Protein AF-H3CWS2-F1 (afdb_monomer_lite)

pLDDT: mean 74.42, std 27.17, range [23.75, 97.56]

Foldseek 3Di:
DVQCCVQFVWAPWDDDVVDIDTDGPDQLVSVLLDQLFFFDWDWLDKDWAQPDDPPDDLVNVLVSLCVPPVPAPVSVVVQVVVLVVLLVSVVVVVVVVVVVVPPDDDDDDDDDDDDDDYDDDDDDDDDDDDDDDDDDDDDDDDDDDDDDDDDDDDPDPDPDPDPAAEEFEQEDEDDPCNVPPRVPSRVSVVVSNCVNRVHHYDPPDGPWYWYWYHYNGITTITTTSDPGTSQDDPPDPDDPDGSSVVVVVCVVVVVD

Secondary structure (DSSP, 8-state):
-HHHHHHH--EEEEEETTEEEEE--S-HHHHHT-SS-S--EEEEEEE------TT--HHHHHHHHHHHHT--HHHHHHHHHHHHHHHHHHHHHHHHHHHHTTS--------------------------------------------------------PPS-PPEEEEEEEE-GGGHHHHHHHHHHHHHHHHHHHH-PEE-SSS-SEEEEEEE-SS-EEEEEES-SS-TT--TT----SS-HHHHHHHHHHTT--

Radius of gyration: 27.86 Å; chains: 1; bounding box: 74×59×68 Å

Organism: Tetraodon nigroviridis (NCBI:txid99883)

InterPro domains:
  IPR004114 THUMP domain [PF02926] (163-223)
  IPR004114 THUMP domain [PS51165] (120-225)
  IPR004114 THUMP domain [SM00981] (137-225)

Sequence (256 aa):
IEEVKKKLAAEDIYQIPGKVIFSSSADIHKICQLKAAERLFLLMKQDHPVSLSAKTNPAKAASVLQSRLLGDADPWTSSVLTWRRLQGALEHSSYSVNRLKGRTGEKSDDVRMSGEQSGADTTERKRKRDEDSDDAGTEKSEEHAKKGNQTPMRASATQPPPASVSFRISCKCTGSLSRYLAEDVSRVIGVGLSRLLGWKVDLKNPQVEVNIHLSDDYCLMGIPLTRLPLANRYYIKSTGLRSTIAWAIASLAQIQ

Structure (mmCIF, N/CA/C/O backbone):
data_AF-H3CWS2-F1
#
_entry.id   AF-H3CWS2-F1
#
loop_
_atom_site.group_PDB
_atom_site.id
_atom_site.type_symbol
_atom_site.label_atom_id
_atom_site.label_alt_id
_atom_site.label_comp_id
_atom_site.label_asym_id
_atom_site.label_entity_id
_atom_site.label_seq_id
_atom_site.pdbx_PDB_ins_code
_atom_site.Cartn_x
_atom_site.Cartn_y
_atom_site.Cartn_z
_atom_site.occupancy
_atom_site.B_iso_or_equiv
_atom_site.auth_seq_id
_atom_site.auth_comp_id
_atom_site.auth_asym_id
_atom_site.auth_atom_id
_atom_site.pdbx_PDB_model_num
ATOM 1 N N . ILE A 1 1 ? -14.461 -4.369 8.166 1.00 89.00 1 ILE A N 1
ATOM 2 C CA . ILE A 1 1 ? -15.342 -3.482 7.365 1.00 89.00 1 ILE A CA 1
ATOM 3 C C . ILE A 1 1 ? -16.165 -2.584 8.276 1.00 89.00 1 ILE A C 1
ATOM 5 O O . ILE A 1 1 ? -16.078 -1.373 8.135 1.00 89.00 1 ILE A O 1
ATOM 9 N N . GLU A 1 2 ? -16.869 -3.142 9.262 1.00 91.88 2 GLU A N 1
ATOM 10 C CA . GLU A 1 2 ? -17.667 -2.351 10.212 1.00 91.88 2 GLU A CA 1
ATOM 11 C C . GLU A 1 2 ? -16.904 -1.199 10.872 1.00 91.88 2 GLU A C 1
ATOM 13 O O . GLU A 1 2 ? -17.434 -0.099 10.981 1.00 91.88 2 GLU A O 1
ATOM 18 N N . GLU A 1 3 ? -15.637 -1.405 11.246 1.00 93.75 3 GLU A N 1
ATOM 19 C CA . GLU A 1 3 ? -14.839 -0.332 11.845 1.00 93.75 3 GLU A CA 1
ATOM 20 C C . GLU A 1 3 ? -14.674 0.881 10.913 1.00 93.75 3 GLU A C 1
ATOM 22 O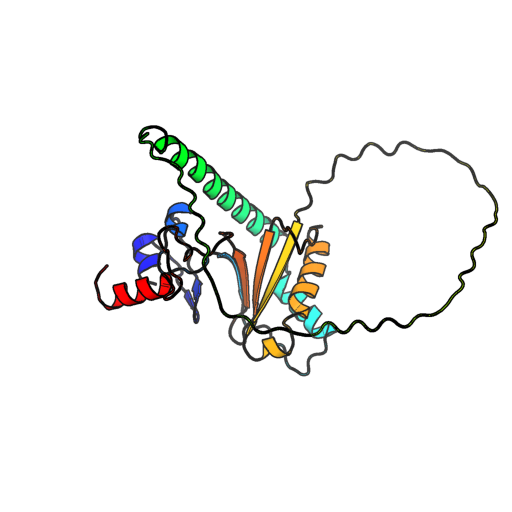 O . GLU A 1 3 ? -14.848 2.009 11.368 1.00 93.75 3 GLU A O 1
ATOM 27 N N . VAL A 1 4 ? -14.383 0.675 9.620 1.00 95.31 4 VAL A N 1
ATOM 28 C CA . VAL A 1 4 ? -14.196 1.793 8.677 1.00 95.31 4 VAL A CA 1
ATOM 29 C C . VAL A 1 4 ? -15.524 2.475 8.345 1.00 95.31 4 VAL A C 1
ATOM 31 O O . VAL A 1 4 ? -15.569 3.700 8.295 1.00 95.31 4 VAL A O 1
ATOM 34 N N . LYS A 1 5 ? -16.627 1.720 8.243 1.00 94.19 5 LYS A N 1
ATOM 35 C CA . LYS A 1 5 ? -17.975 2.290 8.076 1.00 94.19 5 LYS A CA 1
ATOM 36 C C . LYS A 1 5 ? -18.356 3.171 9.265 1.00 94.19 5 LYS A C 1
ATOM 38 O O . LYS A 1 5 ? -18.654 4.347 9.097 1.00 94.19 5 LYS A O 1
ATOM 43 N N . LYS A 1 6 ? -18.279 2.619 10.480 1.00 92.69 6 LYS A N 1
ATOM 44 C CA . LYS A 1 6 ? -18.724 3.297 11.707 1.00 92.69 6 LYS A CA 1
ATOM 45 C C . LYS A 1 6 ? -17.820 4.462 12.099 1.00 92.69 6 LYS A C 1
ATOM 47 O O . LYS A 1 6 ? -18.312 5.506 12.510 1.00 92.69 6 LYS A O 1
ATOM 52 N N . LYS A 1 7 ? -16.495 4.297 12.010 1.00 93.81 7 LYS A N 1
ATOM 53 C CA . LYS A 1 7 ? -15.553 5.324 12.481 1.00 93.81 7 LYS A CA 1
ATOM 54 C C . LYS A 1 7 ? -15.202 6.344 11.414 1.00 93.81 7 LYS A C 1
ATOM 56 O O . LYS A 1 7 ? -14.977 7.497 11.768 1.00 93.81 7 LYS A O 1
ATOM 61 N N . LEU A 1 8 ? -15.110 5.953 10.149 1.00 96.06 8 LEU A N 1
ATOM 62 C CA . LEU A 1 8 ? -14.582 6.825 9.098 1.00 96.06 8 LEU A CA 1
ATOM 63 C C . LEU A 1 8 ? -15.646 7.295 8.108 1.00 96.06 8 LEU A C 1
ATOM 65 O O . LEU A 1 8 ? -15.286 8.015 7.184 1.00 96.06 8 LEU A O 1
ATOM 69 N N . ALA A 1 9 ? -16.916 6.901 8.288 1.00 94.50 9 ALA A N 1
ATOM 70 C CA . ALA A 1 9 ? -17.965 7.124 7.291 1.00 94.50 9 ALA A CA 1
ATOM 71 C C . ALA A 1 9 ? -17.471 6.713 5.891 1.00 94.50 9 ALA A C 1
ATOM 73 O O . ALA A 1 9 ? -17.575 7.466 4.934 1.00 94.50 9 ALA A O 1
ATOM 74 N N . ALA A 1 10 ? -16.801 5.557 5.827 1.00 95.81 10 ALA A N 1
ATOM 75 C CA . ALA A 1 10 ? -16.122 5.117 4.620 1.00 95.81 10 ALA A CA 1
ATOM 76 C C . ALA A 1 10 ? -17.120 4.829 3.487 1.00 95.81 10 ALA A C 1
ATOM 78 O O . ALA A 1 10 ? -18.142 4.171 3.701 1.00 95.81 10 ALA A O 1
ATOM 79 N N . GLU A 1 11 ? -16.759 5.277 2.293 1.00 95.94 11 GLU A N 1
ATOM 80 C CA . GLU A 1 11 ? -17.467 5.116 1.025 1.00 95.94 11 GLU A CA 1
ATOM 81 C C . GLU A 1 11 ? -16.664 4.173 0.102 1.00 95.94 11 GLU A C 1
ATOM 83 O O . GLU A 1 11 ? -15.557 3.742 0.449 1.00 95.94 11 GLU A O 1
ATOM 88 N N . ASP A 1 12 ? -17.253 3.772 -1.031 1.00 94.69 12 ASP A N 1
ATOM 89 C CA . ASP A 1 12 ? -16.629 2.915 -2.061 1.00 94.69 12 ASP A CA 1
ATOM 90 C C . ASP A 1 12 ? -15.882 1.691 -1.506 1.00 94.69 12 ASP A C 1
ATOM 92 O O . ASP A 1 12 ? -14.749 1.374 -1.882 1.00 94.69 12 ASP A O 1
ATOM 96 N N . ILE A 1 13 ? -16.503 1.008 -0.541 1.00 95.62 13 ILE A N 1
ATOM 97 C CA . ILE A 1 13 ? -15.835 -0.059 0.200 1.00 95.62 13 ILE A CA 1
ATOM 98 C C . ILE A 1 13 ? -15.762 -1.322 -0.650 1.00 95.62 13 ILE A C 1
ATOM 100 O O . ILE A 1 13 ? -16.775 -1.963 -0.930 1.00 95.62 13 ILE A O 1
ATOM 104 N N . TYR A 1 14 ? -14.538 -1.741 -0.947 1.00 93.25 14 TYR A N 1
ATOM 105 C CA . TYR A 1 14 ? -14.238 -2.973 -1.658 1.00 93.25 14 TYR A CA 1
ATOM 106 C C . TYR A 1 14 ? -13.364 -3.897 -0.808 1.00 93.25 14 TYR A C 1
ATOM 108 O O . TYR A 1 14 ? -12.375 -3.476 -0.198 1.00 93.25 14 TYR A O 1
ATOM 116 N N . GLN A 1 15 ? -13.728 -5.178 -0.750 1.00 92.94 15 GLN A N 1
ATOM 117 C CA . GLN A 1 15 ? -13.003 -6.183 0.023 1.00 92.94 15 GLN A CA 1
ATOM 118 C C . GLN A 1 15 ? -12.251 -7.138 -0.898 1.00 92.94 15 GLN A C 1
ATOM 120 O O . GLN A 1 15 ? -12.807 -7.702 -1.833 1.00 92.94 15 GLN A O 1
ATOM 125 N N . ILE A 1 16 ? -10.987 -7.368 -0.563 1.00 91.62 16 ILE A N 1
ATOM 126 C CA . ILE A 1 16 ? -10.120 -8.377 -1.174 1.00 91.62 16 ILE A CA 1
ATOM 127 C C . ILE A 1 16 ? -9.572 -9.235 -0.024 1.00 91.62 16 ILE A C 1
ATOM 129 O O . ILE A 1 16 ? -9.434 -8.723 1.092 1.00 91.62 16 ILE A O 1
ATOM 133 N N . PRO A 1 17 ? -9.217 -10.517 -0.221 1.00 89.31 17 PRO A N 1
ATOM 134 C CA . PRO A 1 17 ? -8.572 -11.306 0.825 1.00 89.31 17 PRO A CA 1
ATOM 135 C C . PRO A 1 17 ? -7.413 -10.559 1.520 1.00 89.31 17 PRO A C 1
ATOM 137 O O . PRO A 1 17 ? -6.413 -10.161 0.909 1.00 89.31 17 PRO A O 1
ATOM 140 N N . GLY A 1 18 ? -7.593 -10.316 2.823 1.00 89.88 18 GLY A N 1
ATOM 141 C CA . GLY A 1 18 ? -6.650 -9.598 3.685 1.00 89.88 18 GLY A CA 1
ATOM 142 C C . GLY A 1 18 ? -6.539 -8.081 3.462 1.00 89.88 18 GLY A C 1
ATOM 143 O O . GLY A 1 18 ? -5.623 -7.475 4.015 1.00 89.88 18 GLY A O 1
ATOM 144 N N . LYS A 1 19 ? -7.406 -7.454 2.653 1.00 93.75 19 LYS A N 1
ATOM 145 C CA . LYS A 1 19 ? -7.387 -6.004 2.380 1.00 93.75 19 LYS A CA 1
ATOM 146 C C . LYS A 1 19 ? -8.788 -5.412 2.311 1.00 93.75 19 LYS A C 1
ATOM 148 O O . LYS A 1 19 ? -9.744 -6.056 1.892 1.00 93.75 19 LYS A O 1
ATOM 153 N N . VAL A 1 20 ? -8.878 -4.143 2.679 1.00 95.88 20 VAL A N 1
ATOM 154 C CA . VAL A 1 20 ? -10.069 -3.321 2.478 1.00 95.88 20 VAL A CA 1
ATOM 155 C C . VAL A 1 20 ? -9.619 -2.053 1.775 1.00 95.88 20 VAL A C 1
ATOM 157 O O . VAL A 1 20 ? -8.671 -1.409 2.224 1.00 95.88 20 VAL A O 1
ATOM 160 N N . ILE A 1 21 ? -10.278 -1.737 0.671 1.00 96.38 21 ILE A N 1
ATOM 161 C CA . ILE A 1 21 ? -10.120 -0.500 -0.086 1.00 96.38 21 ILE A CA 1
ATOM 162 C C . ILE A 1 21 ? -11.363 0.338 0.190 1.00 96.38 21 ILE A C 1
ATOM 164 O O . ILE A 1 21 ? -12.458 -0.214 0.284 1.00 96.38 21 ILE A O 1
ATOM 168 N N . PHE A 1 22 ? -11.183 1.635 0.403 1.00 97.06 22 PHE A N 1
ATOM 169 C CA . PHE A 1 22 ? -12.276 2.551 0.696 1.00 97.06 22 PHE A CA 1
ATOM 170 C C . PHE A 1 22 ? -11.860 3.994 0.410 1.00 97.06 22 PHE A C 1
ATOM 172 O O . PHE A 1 22 ? -10.671 4.325 0.468 1.00 97.06 22 PHE A O 1
ATOM 179 N N . SER A 1 23 ? -12.849 4.845 0.166 1.00 96.56 23 SER A N 1
ATOM 180 C CA . SER A 1 23 ? -12.736 6.301 0.185 1.00 96.56 23 SER A CA 1
ATOM 181 C C . SER A 1 23 ? -13.278 6.836 1.519 1.00 96.56 23 SER A C 1
ATOM 183 O O . SER A 1 23 ? -14.081 6.195 2.199 1.00 96.56 23 SER A O 1
ATOM 185 N N . SER A 1 24 ? -12.765 7.972 1.988 1.00 95.75 24 SER A N 1
ATOM 186 C CA . SER A 1 24 ? -13.244 8.612 3.217 1.00 95.75 24 SER A CA 1
ATOM 187 C C . SER A 1 24 ? -12.810 10.073 3.252 1.00 95.75 24 SER A C 1
ATOM 189 O O . SER A 1 24 ? -11.688 10.400 2.866 1.00 95.75 24 SER A O 1
ATOM 191 N N . SER A 1 25 ? -13.683 10.937 3.766 1.00 94.62 25 SER A N 1
ATOM 192 C CA . SER A 1 25 ? -13.389 12.339 4.089 1.00 94.62 25 SER A CA 1
ATOM 193 C C . SER A 1 25 ? -12.866 12.528 5.520 1.00 94.62 25 SER A C 1
ATOM 195 O O . SER A 1 25 ? -12.627 13.656 5.953 1.00 94.62 25 SER A O 1
ATOM 197 N N . ALA A 1 26 ? -12.698 11.438 6.279 1.00 94.31 26 ALA A N 1
ATOM 198 C CA . ALA A 1 26 ? -12.231 11.493 7.654 1.00 94.31 26 ALA A CA 1
ATOM 199 C C . ALA A 1 26 ? -10.796 12.021 7.751 1.00 94.31 26 ALA A C 1
ATOM 201 O O . ALA A 1 26 ? -9.936 11.738 6.917 1.00 94.31 26 ALA A O 1
ATOM 202 N N . ASP A 1 27 ? -10.529 12.736 8.841 1.00 92.44 27 ASP A N 1
ATOM 203 C CA . ASP A 1 27 ? -9.194 13.222 9.158 1.00 92.44 27 ASP A CA 1
ATOM 204 C C . ASP A 1 27 ? -8.173 12.073 9.289 1.00 92.44 27 ASP A C 1
ATOM 206 O O . ASP A 1 27 ? -8.466 11.008 9.847 1.00 92.44 27 ASP A O 1
ATOM 210 N N . ILE A 1 28 ? -6.947 12.309 8.812 1.00 92.31 28 ILE A N 1
ATOM 211 C CA . ILE A 1 28 ? -5.883 11.300 8.753 1.00 92.31 28 ILE A CA 1
ATOM 212 C C . ILE A 1 28 ? -5.536 10.720 10.133 1.00 92.31 28 ILE A C 1
ATOM 214 O O . ILE A 1 28 ? -5.216 9.533 10.242 1.00 92.31 28 ILE A O 1
ATOM 218 N N . HIS A 1 29 ? -5.668 11.499 11.211 1.00 91.00 29 HIS A N 1
ATOM 219 C CA . HIS A 1 29 ? -5.444 11.015 12.572 1.00 91.00 29 HIS A CA 1
ATOM 220 C C . HIS A 1 29 ? -6.518 10.019 12.993 1.00 91.00 29 HIS A C 1
ATOM 222 O O . HIS A 1 29 ? -6.201 9.017 13.637 1.00 91.00 29 HIS A O 1
ATOM 228 N N . LYS A 1 30 ? -7.771 10.244 12.585 1.00 93.19 30 LYS A N 1
ATOM 229 C CA . LYS A 1 30 ? -8.869 9.298 12.817 1.00 93.19 30 LYS A CA 1
ATOM 230 C C . LYS A 1 30 ? -8.622 7.985 12.076 1.00 93.19 30 LYS A C 1
ATOM 232 O O . LYS A 1 30 ? -8.829 6.913 12.645 1.00 93.19 30 LYS A O 1
ATOM 237 N N . ILE A 1 31 ? -8.109 8.053 10.845 1.00 94.00 31 ILE A N 1
ATOM 238 C CA . ILE A 1 31 ? -7.759 6.866 10.048 1.00 94.00 31 ILE A CA 1
ATOM 239 C C . ILE A 1 31 ? -6.623 6.072 10.726 1.00 94.00 31 ILE A C 1
ATOM 241 O O . ILE A 1 31 ? -6.710 4.852 10.861 1.00 94.00 31 ILE A O 1
ATOM 245 N N . CYS A 1 32 ? -5.593 6.737 11.256 1.00 91.88 32 CYS A N 1
ATOM 246 C CA . CYS A 1 32 ? -4.495 6.076 11.980 1.00 91.88 32 CYS A CA 1
ATOM 247 C C . CYS A 1 32 ? -4.911 5.428 13.321 1.00 91.88 32 CYS A C 1
ATOM 249 O O . CYS A 1 32 ? -4.163 4.639 13.906 1.00 91.88 32 CYS A O 1
ATOM 251 N N . GLN A 1 33 ? -6.111 5.716 13.828 1.00 91.19 33 GLN A N 1
ATOM 252 C CA . GLN A 1 33 ? -6.641 5.114 15.057 1.00 91.19 33 GLN A CA 1
ATOM 253 C C . GLN A 1 33 ? -7.384 3.789 14.833 1.00 91.19 33 GLN A C 1
ATOM 255 O O . GLN A 1 33 ? -7.815 3.171 15.810 1.00 91.19 33 GLN A O 1
ATOM 260 N N . LEU A 1 34 ? -7.501 3.312 13.588 1.00 93.94 34 LEU A N 1
ATOM 261 C CA . LEU A 1 34 ? -8.093 2.006 13.289 1.00 93.94 34 LEU A CA 1
ATOM 262 C C . LEU A 1 34 ? -7.374 0.876 14.041 1.00 93.94 34 LEU A C 1
ATOM 264 O O . LEU A 1 34 ? -6.146 0.769 14.015 1.00 93.94 34 LEU A O 1
ATOM 268 N N . LYS A 1 35 ? -8.147 0.019 14.709 1.00 92.38 35 LYS A N 1
ATOM 269 C CA . LYS A 1 35 ? -7.638 -1.097 15.518 1.00 92.38 35 LYS A CA 1
ATOM 270 C C . LYS A 1 35 ? -7.566 -2.405 14.729 1.00 92.38 35 LYS A C 1
ATOM 272 O O . LYS A 1 35 ? -6.689 -3.219 14.997 1.00 92.38 35 LYS A O 1
ATOM 277 N N . ALA A 1 36 ? -8.447 -2.598 13.747 1.00 92.69 36 ALA A N 1
ATOM 278 C CA . ALA A 1 36 ? -8.457 -3.777 12.882 1.00 92.69 36 ALA A CA 1
ATOM 279 C C . ALA A 1 36 ? -7.452 -3.688 11.721 1.00 92.69 36 ALA A C 1
ATOM 281 O O . ALA A 1 36 ? -7.193 -4.689 11.056 1.00 92.69 36 ALA A O 1
ATOM 282 N N . ALA A 1 37 ? -6.913 -2.500 11.440 1.00 93.69 37 ALA A N 1
ATOM 283 C CA . ALA A 1 37 ? -6.006 -2.283 10.322 1.00 93.69 37 ALA A CA 1
ATOM 284 C C . ALA A 1 37 ? -4.552 -2.568 10.711 1.00 93.69 37 ALA A C 1
ATOM 286 O O . ALA A 1 37 ? -4.057 -2.112 11.738 1.00 93.69 37 ALA A O 1
ATOM 287 N N . GLU A 1 38 ? -3.850 -3.291 9.841 1.00 92.56 38 GLU A N 1
ATOM 288 C CA . GLU A 1 38 ? -2.432 -3.595 10.013 1.00 92.56 38 GLU A CA 1
ATOM 289 C C . GLU A 1 38 ? -1.540 -2.447 9.537 1.00 92.56 38 GLU A C 1
ATOM 291 O O . GLU A 1 38 ? -0.649 -1.973 10.237 1.00 92.56 38 GLU A O 1
ATOM 296 N N . ARG A 1 39 ? -1.776 -2.010 8.303 1.00 93.81 39 ARG A N 1
ATOM 297 C CA . ARG A 1 39 ? -1.015 -0.986 7.594 1.00 93.81 39 ARG A CA 1
ATOM 298 C C . ARG A 1 39 ? -1.980 -0.187 6.735 1.00 93.81 39 ARG A C 1
ATOM 300 O O . ARG A 1 39 ? -2.941 -0.746 6.210 1.00 93.81 39 ARG A O 1
ATOM 307 N N . LEU A 1 40 ? -1.685 1.097 6.584 1.00 95.19 40 LEU A N 1
ATOM 308 C CA . LEU A 1 40 ? -2.432 2.005 5.727 1.00 95.19 40 LEU A CA 1
ATOM 309 C C . LEU A 1 40 ? -1.604 2.384 4.509 1.00 95.19 40 LEU A C 1
ATOM 311 O O . LEU A 1 40 ? -0.399 2.620 4.613 1.00 95.19 40 LEU A O 1
ATOM 315 N N . PHE A 1 41 ? -2.281 2.484 3.374 1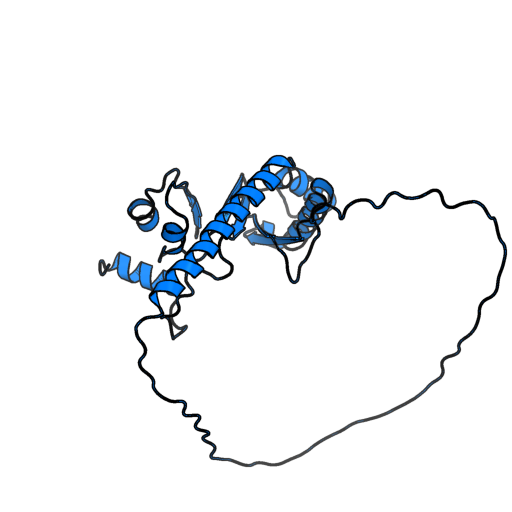.00 96.62 41 PHE A N 1
ATOM 316 C CA . PHE A 1 41 ? -1.698 2.883 2.105 1.00 96.62 41 PHE A CA 1
ATOM 317 C C . PHE A 1 41 ? -2.601 3.924 1.454 1.00 96.62 41 PHE A C 1
ATOM 319 O O . PHE A 1 41 ? -3.821 3.778 1.480 1.00 96.62 41 PHE A O 1
ATOM 326 N N . LEU A 1 42 ? -1.997 4.940 0.846 1.00 97.19 42 LEU A N 1
ATOM 327 C CA . LEU A 1 42 ? -2.654 5.748 -0.166 1.00 97.19 42 LEU A CA 1
ATOM 328 C C . LEU A 1 42 ? -2.709 4.907 -1.439 1.00 97.19 42 LEU A C 1
ATOM 330 O O . LEU A 1 42 ? -1.661 4.594 -2.010 1.00 97.19 42 LEU A O 1
ATOM 334 N N . LEU A 1 43 ? -3.909 4.505 -1.851 1.00 96.88 43 LEU A N 1
ATOM 335 C CA . LEU A 1 43 ? -4.100 3.771 -3.095 1.00 96.88 43 LEU A CA 1
ATOM 336 C C . LEU A 1 43 ? -3.856 4.716 -4.277 1.00 96.88 43 LEU A C 1
ATOM 338 O O . LEU A 1 43 ? -4.508 5.747 -4.387 1.00 96.88 43 LEU A O 1
ATOM 342 N N . MET A 1 44 ? -2.921 4.350 -5.150 1.00 95.88 44 MET A N 1
ATOM 343 C CA . MET A 1 44 ? -2.625 5.082 -6.385 1.00 95.88 44 MET A CA 1
ATOM 344 C C . MET A 1 44 ? -3.349 4.475 -7.579 1.00 95.88 44 MET A C 1
ATOM 346 O O . MET A 1 44 ? -3.850 5.186 -8.443 1.00 95.88 44 MET A O 1
ATOM 350 N N . LYS A 1 45 ? -3.366 3.141 -7.645 1.00 93.62 45 LYS A N 1
ATOM 351 C CA . LYS A 1 45 ? -3.943 2.406 -8.765 1.00 93.62 45 LYS A CA 1
ATOM 352 C C . LYS A 1 45 ? -4.487 1.061 -8.307 1.00 93.62 45 LYS A C 1
ATOM 354 O O . LYS A 1 45 ? -3.821 0.327 -7.574 1.00 93.62 45 LYS A O 1
ATOM 359 N N . GLN A 1 46 ? -5.673 0.739 -8.805 1.00 93.62 46 GLN A N 1
ATOM 360 C CA . GLN A 1 46 ? -6.273 -0.587 -8.774 1.00 93.62 46 GLN A CA 1
ATOM 361 C C . GLN A 1 46 ? -6.575 -0.991 -10.216 1.00 93.62 46 GLN A C 1
ATOM 363 O O . GLN A 1 46 ? -7.190 -0.227 -10.953 1.00 93.62 46 GLN A O 1
ATOM 368 N N . ASP A 1 47 ? -6.102 -2.164 -10.624 1.00 91.94 47 ASP A N 1
ATOM 369 C CA . ASP A 1 47 ? -6.226 -2.658 -11.995 1.00 91.94 47 ASP A CA 1
ATOM 370 C C . ASP A 1 47 ? -6.418 -4.186 -11.991 1.00 91.94 47 ASP A C 1
ATOM 372 O O . ASP A 1 47 ? -6.156 -4.870 -10.993 1.00 91.94 47 ASP A O 1
ATOM 376 N N . HIS A 1 48 ? -6.878 -4.724 -13.115 1.00 90.12 48 HIS A N 1
ATOM 377 C CA . HIS A 1 48 ? -7.001 -6.156 -13.357 1.00 90.12 48 HIS A CA 1
ATOM 378 C C . HIS A 1 48 ? -5.630 -6.852 -13.359 1.00 90.12 48 HIS A C 1
ATOM 380 O O . HIS A 1 48 ? -4.607 -6.198 -13.611 1.00 90.12 48 HIS A O 1
ATOM 386 N N . PRO A 1 49 ? -5.593 -8.180 -13.138 1.00 89.75 49 PRO A N 1
ATOM 387 C CA . PRO A 1 49 ? -4.376 -8.982 -13.209 1.00 89.75 49 PRO A CA 1
ATOM 388 C C . PRO A 1 49 ? -3.510 -8.671 -14.425 1.00 89.75 49 PRO A C 1
ATOM 390 O O . PRO A 1 49 ? -3.995 -8.392 -15.529 1.00 89.75 49 PRO A O 1
ATOM 393 N N . VAL A 1 50 ? -2.197 -8.765 -14.233 1.00 86.94 50 VAL A N 1
ATOM 394 C CA . VAL A 1 50 ? -1.262 -8.687 -15.350 1.00 86.94 50 VAL A CA 1
ATOM 395 C C . VAL A 1 50 ? -1.231 -10.055 -16.025 1.00 86.94 50 VAL A C 1
ATOM 397 O O . VAL A 1 50 ? -0.861 -11.047 -15.403 1.00 86.94 50 VAL A O 1
ATOM 400 N N . SER A 1 51 ? -1.615 -10.118 -17.301 1.00 82.19 51 SER A N 1
ATOM 401 C CA . SER A 1 51 ? -1.634 -11.360 -18.082 1.00 82.19 51 SER A CA 1
ATOM 402 C C . SER A 1 51 ? -0.215 -11.799 -18.451 1.00 82.19 51 SER A C 1
ATOM 404 O O . SER A 1 51 ? 0.268 -11.560 -19.560 1.00 82.19 51 SER A O 1
ATOM 406 N N . LEU A 1 52 ? 0.477 -12.424 -17.501 1.00 83.25 52 LEU A N 1
ATOM 407 C CA . LEU A 1 52 ? 1.815 -12.976 -17.681 1.00 83.25 52 LEU A CA 1
ATOM 408 C C . LEU A 1 52 ? 1.785 -14.480 -17.439 1.00 83.25 52 LEU A C 1
ATOM 410 O O . LEU A 1 52 ? 1.100 -14.977 -16.552 1.00 83.25 52 LEU A O 1
ATOM 414 N N . SER A 1 53 ? 2.522 -15.209 -18.271 1.00 80.00 53 SER A N 1
ATOM 415 C CA . SER A 1 53 ? 2.606 -16.665 -18.219 1.00 80.00 53 SER A CA 1
ATOM 416 C C . SER A 1 53 ? 4.056 -17.089 -18.030 1.00 80.00 53 SER A C 1
ATOM 418 O O . SER A 1 53 ? 4.969 -16.346 -18.388 1.00 80.00 53 SER A O 1
ATOM 420 N N . ALA A 1 54 ? 4.268 -18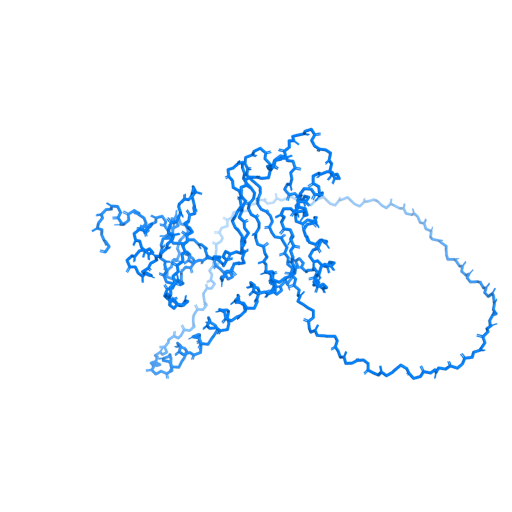.324 -17.575 1.00 74.69 54 ALA A N 1
ATOM 421 C CA . ALA A 1 54 ? 5.599 -18.928 -17.460 1.00 74.69 54 ALA A CA 1
ATOM 422 C C . ALA A 1 54 ? 6.404 -18.909 -18.775 1.00 74.69 54 ALA A C 1
ATOM 424 O O . ALA A 1 54 ? 7.627 -18.964 -18.758 1.00 74.69 54 ALA A O 1
ATOM 425 N N . LYS A 1 55 ? 5.714 -18.861 -19.922 1.00 78.81 55 LYS A N 1
ATOM 426 C CA . LYS A 1 55 ? 6.314 -18.889 -21.264 1.00 78.81 55 LYS A CA 1
ATOM 427 C C . LYS A 1 55 ? 6.643 -17.492 -21.799 1.00 78.81 55 LYS A C 1
ATOM 429 O O . LYS A 1 55 ? 7.178 -17.367 -22.898 1.00 78.81 55 LYS A O 1
ATOM 434 N N . THR A 1 56 ? 6.285 -16.433 -21.075 1.00 83.94 56 THR A N 1
ATOM 435 C CA . THR A 1 56 ? 6.537 -15.059 -21.511 1.00 83.94 56 THR A CA 1
ATOM 436 C C . THR A 1 56 ? 8.015 -14.731 -21.329 1.00 83.94 56 THR A C 1
ATOM 438 O O . THR A 1 56 ? 8.542 -14.838 -20.227 1.00 83.94 56 THR A O 1
ATOM 441 N N . ASN A 1 57 ? 8.690 -14.306 -22.401 1.00 86.62 57 ASN A N 1
ATOM 442 C CA . ASN A 1 57 ? 10.092 -13.909 -22.300 1.00 86.62 57 ASN A CA 1
ATOM 443 C C . ASN A 1 57 ? 10.265 -12.625 -21.444 1.00 86.62 57 ASN A C 1
ATOM 445 O O . ASN A 1 57 ? 9.333 -11.816 -21.354 1.00 86.62 57 ASN A O 1
ATOM 449 N N . PRO A 1 58 ? 11.448 -12.394 -20.842 1.00 86.00 58 PRO A N 1
ATOM 450 C CA . PRO A 1 58 ? 11.659 -11.268 -19.927 1.00 86.00 58 PRO A CA 1
ATOM 451 C C . PRO A 1 58 ? 11.434 -9.889 -20.559 1.00 86.00 58 PRO A C 1
ATOM 453 O O . PRO A 1 58 ? 10.876 -9.000 -19.922 1.00 86.00 58 PRO A O 1
ATOM 456 N N . ALA A 1 59 ? 11.811 -9.700 -21.828 1.00 88.00 59 ALA A N 1
ATOM 457 C CA . ALA A 1 59 ? 11.638 -8.425 -22.528 1.00 88.00 59 ALA A CA 1
ATOM 458 C C . ALA A 1 59 ? 10.153 -8.074 -22.730 1.00 88.00 59 ALA A C 1
ATOM 460 O O . ALA A 1 59 ? 9.729 -6.944 -22.480 1.00 88.00 59 ALA A O 1
ATOM 461 N N . LYS A 1 60 ? 9.339 -9.060 -23.120 1.00 89.31 60 LYS A N 1
ATOM 462 C CA . LYS A 1 60 ? 7.888 -8.914 -23.256 1.00 89.31 60 LYS A CA 1
ATOM 463 C C . LYS A 1 60 ? 7.234 -8.709 -21.896 1.00 89.31 60 LYS A C 1
ATOM 465 O O . LYS A 1 60 ? 6.361 -7.855 -21.781 1.00 89.31 60 LYS A O 1
ATOM 470 N N . ALA A 1 61 ? 7.672 -9.434 -20.865 1.00 88.31 61 ALA A N 1
ATOM 471 C CA . ALA A 1 61 ? 7.191 -9.224 -19.503 1.00 88.31 61 ALA A CA 1
ATOM 472 C C . ALA A 1 61 ? 7.478 -7.791 -19.027 1.00 88.31 61 ALA A C 1
ATOM 474 O O . ALA A 1 61 ? 6.570 -7.116 -18.550 1.00 88.31 61 ALA A O 1
ATOM 475 N N . ALA A 1 62 ? 8.697 -7.290 -19.243 1.00 89.50 62 ALA A N 1
ATOM 476 C CA . ALA A 1 62 ? 9.072 -5.921 -18.906 1.00 89.50 62 ALA A CA 1
ATOM 477 C C . ALA A 1 62 ? 8.224 -4.885 -19.658 1.00 89.50 62 ALA A C 1
ATOM 479 O O . ALA A 1 62 ? 7.723 -3.951 -19.041 1.00 89.50 62 ALA A O 1
ATOM 480 N N . SER A 1 63 ? 8.000 -5.070 -20.962 1.00 90.56 63 SER A N 1
ATOM 481 C CA . SER A 1 63 ? 7.140 -4.185 -21.760 1.00 90.56 63 SER A CA 1
ATOM 482 C C . SER A 1 63 ? 5.692 -4.156 -21.246 1.00 90.56 63 SER A C 1
ATOM 484 O O . SER A 1 63 ? 5.114 -3.081 -21.062 1.00 90.56 63 SER A O 1
ATOM 486 N N . VAL A 1 64 ? 5.117 -5.321 -20.923 1.00 91.06 64 VAL A N 1
ATOM 487 C CA . VAL A 1 64 ? 3.771 -5.416 -20.334 1.00 91.06 64 VAL A CA 1
ATOM 488 C C . VAL A 1 64 ? 3.724 -4.721 -18.973 1.00 91.06 64 VAL A C 1
ATOM 490 O O . VAL A 1 64 ? 2.817 -3.933 -18.722 1.00 91.06 64 VAL A O 1
ATOM 493 N N . LEU A 1 65 ? 4.712 -4.951 -18.106 1.00 91.00 65 LEU A N 1
ATOM 494 C CA . LEU A 1 65 ? 4.786 -4.293 -16.802 1.00 91.00 65 LEU A CA 1
ATOM 495 C C . LEU A 1 65 ? 4.907 -2.774 -16.940 1.00 91.00 65 LEU A C 1
ATOM 497 O O . LEU A 1 65 ? 4.218 -2.050 -16.229 1.00 91.00 65 LEU A O 1
ATOM 501 N N . GLN A 1 66 ? 5.728 -2.284 -17.870 1.00 91.31 66 GLN A N 1
ATOM 502 C CA . GLN A 1 66 ? 5.877 -0.849 -18.094 1.00 91.31 66 GLN A CA 1
ATOM 503 C C . GLN A 1 66 ? 4.581 -0.219 -18.592 1.00 91.31 66 GLN A C 1
ATOM 505 O O . GLN A 1 66 ? 4.096 0.730 -17.983 1.00 91.31 66 GLN A O 1
ATOM 510 N N . SER A 1 67 ? 3.975 -0.789 -19.633 1.00 90.81 67 SER A N 1
ATOM 511 C CA . SER A 1 67 ? 2.716 -0.272 -20.183 1.00 90.81 67 SER A CA 1
ATOM 512 C C . SER A 1 67 ? 1.576 -0.272 -19.159 1.00 90.81 67 SER A C 1
ATOM 514 O O . SER A 1 67 ? 0.795 0.674 -19.106 1.00 90.81 67 SER A O 1
ATOM 516 N N . ARG A 1 68 ? 1.489 -1.303 -18.307 1.00 90.69 68 ARG A N 1
ATOM 517 C CA . ARG A 1 68 ? 0.407 -1.429 -17.323 1.00 90.69 68 ARG A CA 1
ATOM 518 C C . ARG A 1 68 ? 0.645 -0.622 -16.056 1.00 90.69 68 ARG A C 1
ATOM 520 O O . ARG A 1 68 ? -0.321 -0.110 -15.497 1.00 90.69 68 ARG A O 1
ATOM 527 N N . LEU A 1 69 ? 1.879 -0.516 -15.567 1.00 90.81 69 LEU A N 1
ATOM 528 C CA . LEU A 1 69 ? 2.148 0.048 -14.241 1.00 90.81 69 LEU A CA 1
ATOM 529 C C . LEU A 1 69 ? 2.678 1.482 -14.278 1.00 90.81 69 LEU A C 1
ATOM 531 O O . LEU A 1 69 ? 2.368 2.223 -13.354 1.00 90.81 69 LEU A O 1
ATOM 535 N N . LEU A 1 70 ? 3.443 1.888 -15.298 1.00 91.12 70 LEU A N 1
ATOM 536 C CA . LEU A 1 70 ? 3.984 3.250 -15.352 1.00 91.12 70 LEU A CA 1
ATOM 537 C C . LEU A 1 70 ? 2.950 4.271 -15.814 1.00 91.12 70 LEU A C 1
ATOM 539 O O . LEU A 1 70 ? 2.707 5.219 -15.081 1.00 91.12 70 LEU A O 1
ATOM 543 N N . GLY A 1 71 ? 2.316 4.074 -16.972 1.00 88.56 71 GLY A N 1
ATOM 544 C CA . GLY A 1 71 ? 1.414 5.089 -17.531 1.00 88.56 71 GLY A CA 1
ATOM 545 C C . GLY A 1 71 ? 2.069 6.477 -17.619 1.00 88.56 71 GLY A C 1
ATOM 546 O O . GLY A 1 71 ? 3.269 6.580 -17.884 1.00 88.56 71 GLY A O 1
ATOM 547 N N . ASP A 1 72 ? 1.279 7.524 -17.375 1.00 90.12 72 ASP A N 1
ATOM 548 C CA . ASP A 1 72 ? 1.705 8.926 -17.467 1.00 90.12 72 ASP A CA 1
ATOM 549 C C . ASP A 1 72 ? 2.367 9.447 -16.184 1.00 90.12 72 ASP A C 1
ATOM 551 O O . ASP A 1 72 ? 2.193 8.894 -15.101 1.00 90.12 72 ASP A O 1
ATOM 555 N N . ALA A 1 73 ? 3.098 10.559 -16.288 1.00 90.50 73 ALA A N 1
ATOM 556 C CA . ALA A 1 73 ? 3.793 11.193 -15.165 1.00 90.50 73 ALA A CA 1
ATOM 557 C C . ALA A 1 73 ? 2.851 11.831 -14.117 1.00 90.50 73 ALA A C 1
ATOM 559 O O . ALA A 1 73 ? 3.174 11.867 -12.921 1.00 90.50 73 ALA A O 1
ATOM 560 N N . ASP A 1 74 ? 1.688 12.329 -14.544 1.00 91.50 74 ASP A N 1
ATOM 561 C CA . ASP A 1 74 ? 0.800 13.140 -13.701 1.00 91.50 74 ASP A CA 1
ATOM 562 C C . ASP A 1 74 ? 0.194 12.367 -12.517 1.00 91.50 74 ASP A C 1
ATOM 564 O O . ASP A 1 74 ? 0.262 12.874 -11.391 1.00 91.50 74 ASP A O 1
ATOM 568 N N . PRO A 1 75 ? -0.325 11.129 -12.679 1.00 92.69 75 PRO A N 1
ATOM 569 C CA . PRO A 1 75 ? -0.855 10.354 -11.556 1.00 92.69 75 PRO A CA 1
ATOM 570 C C . PRO A 1 75 ? 0.183 10.073 -10.466 1.00 92.69 75 PRO A C 1
ATOM 572 O O . PRO A 1 75 ? -0.139 10.132 -9.277 1.00 92.69 75 PRO A O 1
ATOM 575 N N . TRP A 1 76 ? 1.438 9.809 -10.842 1.00 94.56 76 TRP A N 1
ATOM 576 C CA . TRP A 1 76 ? 2.529 9.601 -9.886 1.00 94.56 76 TRP A CA 1
ATOM 577 C C . TRP A 1 76 ? 2.833 10.866 -9.096 1.00 94.56 76 TRP A C 1
ATOM 579 O O . TRP A 1 76 ? 2.923 10.830 -7.866 1.00 94.56 76 TRP A O 1
ATOM 589 N N . THR A 1 77 ? 2.949 11.990 -9.802 1.00 93.44 77 THR A N 1
ATOM 590 C CA . THR A 1 77 ? 3.240 13.291 -9.201 1.00 93.44 77 THR A CA 1
ATOM 591 C C . THR A 1 77 ? 2.112 13.715 -8.262 1.00 93.44 77 THR A C 1
ATOM 593 O O . THR A 1 77 ? 2.364 14.032 -7.100 1.00 93.44 77 THR A O 1
ATOM 596 N N . SER A 1 78 ? 0.859 13.625 -8.717 1.00 94.75 78 SER A N 1
ATOM 597 C CA . SER A 1 78 ? -0.334 13.928 -7.918 1.00 94.75 78 SER A CA 1
ATOM 598 C C . SER A 1 78 ? -0.436 13.046 -6.667 1.00 94.75 78 SER A C 1
ATOM 600 O O . SER A 1 78 ? -0.679 13.541 -5.560 1.00 94.75 78 SER A O 1
ATOM 602 N N . SER A 1 79 ? -0.159 11.746 -6.803 1.00 95.69 79 SER A N 1
ATOM 603 C CA . SER A 1 79 ? -0.176 10.807 -5.678 1.00 95.69 79 SER A CA 1
ATOM 604 C C . SER A 1 79 ? 0.887 11.133 -4.635 1.00 95.69 79 SER A C 1
ATOM 606 O O . SER A 1 79 ? 0.596 11.128 -3.440 1.00 95.69 79 SER A O 1
ATOM 608 N N . VAL A 1 80 ? 2.112 11.461 -5.058 1.00 95.56 80 VAL A N 1
ATOM 609 C CA . VAL A 1 80 ? 3.187 11.831 -4.127 1.00 95.56 80 VAL A CA 1
ATOM 610 C C . VAL A 1 80 ? 2.935 13.182 -3.469 1.00 95.56 80 VAL A C 1
ATOM 612 O O . VAL A 1 80 ? 3.210 13.324 -2.278 1.00 95.56 80 VAL A O 1
ATOM 615 N N . LEU A 1 81 ? 2.369 14.157 -4.183 1.00 95.00 81 LEU A N 1
ATOM 616 C CA . LEU A 1 81 ? 1.956 15.431 -3.587 1.00 95.00 81 LEU A CA 1
ATOM 617 C C . LEU A 1 81 ? 0.870 15.224 -2.525 1.00 95.00 81 LEU A C 1
ATOM 619 O O . LEU A 1 81 ? 0.982 15.747 -1.414 1.00 95.00 81 LEU A O 1
ATOM 623 N N . THR A 1 82 ? -0.135 14.403 -2.835 1.00 95.88 82 THR A N 1
ATOM 624 C CA . THR A 1 82 ? -1.202 14.035 -1.895 1.00 95.88 82 THR A CA 1
ATOM 625 C C . THR A 1 82 ? -0.631 13.319 -0.677 1.00 95.88 82 THR A C 1
ATOM 627 O O . THR A 1 82 ? -0.900 13.707 0.460 1.00 95.88 82 THR A O 1
ATOM 630 N N . TRP A 1 83 ? 0.226 12.321 -0.893 1.00 96.06 83 TRP A N 1
ATOM 631 C CA . TRP A 1 83 ? 0.901 11.605 0.183 1.00 96.06 83 TRP A CA 1
ATOM 632 C C . TRP A 1 83 ? 1.739 12.542 1.060 1.00 96.06 83 TRP A C 1
ATOM 634 O O . TRP A 1 83 ? 1.622 12.492 2.282 1.00 96.06 83 TRP A O 1
ATOM 644 N N . ARG A 1 84 ? 2.528 13.447 0.467 1.00 94.25 84 ARG A N 1
ATOM 645 C CA . ARG A 1 84 ? 3.357 14.413 1.203 1.00 94.25 84 ARG A CA 1
ATOM 646 C C . ARG A 1 84 ? 2.506 15.346 2.064 1.00 94.25 84 ARG A C 1
ATOM 648 O O . ARG A 1 84 ? 2.861 15.597 3.212 1.00 94.25 84 ARG A O 1
ATOM 655 N N . ARG A 1 85 ? 1.363 15.815 1.551 1.00 94.31 85 ARG A N 1
ATOM 656 C CA . ARG A 1 85 ? 0.399 16.609 2.331 1.00 94.31 85 ARG A CA 1
ATOM 657 C C . ARG A 1 85 ? -0.123 15.826 3.539 1.00 94.31 85 ARG A C 1
ATOM 659 O O . ARG A 1 85 ? -0.199 16.382 4.632 1.00 94.31 85 ARG A O 1
ATOM 666 N N . LEU A 1 86 ? -0.448 14.545 3.356 1.00 94.19 86 LEU A N 1
ATOM 667 C CA . LEU A 1 86 ? -0.895 13.673 4.446 1.00 94.19 86 LEU A CA 1
ATOM 668 C C . LEU A 1 86 ? 0.213 13.432 5.481 1.00 94.19 86 LEU A C 1
ATOM 670 O O . LEU A 1 86 ? -0.072 13.455 6.676 1.00 94.19 86 LEU A O 1
ATOM 674 N N . GLN A 1 87 ? 1.468 13.259 5.050 1.00 91.88 87 GLN A N 1
ATOM 675 C CA . GLN A 1 87 ? 2.612 13.161 5.967 1.00 91.88 87 GLN A CA 1
ATOM 676 C C . GLN A 1 87 ? 2.785 14.441 6.794 1.00 91.88 87 GLN A C 1
ATOM 678 O O . GLN A 1 87 ? 2.937 14.356 8.008 1.00 91.88 87 GLN A O 1
ATOM 683 N N . GLY A 1 88 ? 2.673 15.620 6.174 1.00 90.25 88 GLY A N 1
ATOM 684 C CA . GLY A 1 88 ? 2.721 16.891 6.902 1.00 90.25 88 GLY A CA 1
ATOM 685 C C . GLY A 1 88 ? 1.627 16.987 7.970 1.00 90.25 88 GLY A C 1
ATOM 686 O O . GLY A 1 88 ? 1.909 17.308 9.122 1.00 90.25 88 GLY A O 1
ATOM 687 N N . ALA A 1 89 ? 0.385 16.624 7.631 1.00 88.94 89 ALA A N 1
ATOM 688 C CA . ALA A 1 89 ? -0.712 16.580 8.601 1.00 88.94 89 ALA A CA 1
ATOM 689 C C . ALA A 1 89 ? -0.414 15.625 9.777 1.00 88.94 89 ALA A C 1
ATOM 691 O O . ALA A 1 89 ? -0.633 15.981 10.934 1.00 88.94 89 ALA A O 1
ATOM 692 N N . LEU A 1 90 ? 0.170 14.453 9.497 1.00 86.50 90 LEU A N 1
ATOM 693 C CA . LEU A 1 90 ? 0.605 13.490 10.515 1.00 86.50 90 LEU A CA 1
ATOM 694 C C . LEU A 1 90 ? 1.668 14.071 11.467 1.00 86.50 90 LEU A C 1
ATOM 696 O O . LEU A 1 90 ? 1.562 13.877 12.680 1.00 86.50 90 LEU A O 1
ATOM 700 N N . GLU A 1 91 ? 2.647 14.813 10.948 1.00 81.69 91 GLU A N 1
ATOM 701 C CA . GLU A 1 91 ? 3.742 15.410 11.728 1.00 81.69 91 GLU A CA 1
ATOM 702 C C . GLU A 1 91 ? 3.285 16.589 12.607 1.00 81.69 91 GLU A C 1
ATOM 704 O O . GLU A 1 91 ? 3.723 16.721 13.757 1.00 81.69 91 GLU A O 1
ATOM 709 N N . HIS A 1 92 ? 2.354 17.420 12.130 1.00 63.88 92 HIS A N 1
ATOM 710 C CA . HIS A 1 92 ? 1.847 18.574 12.885 1.00 63.88 92 HIS A CA 1
ATOM 711 C C . HIS A 1 92 ? 1.037 18.192 14.141 1.00 63.88 92 HIS A C 1
ATOM 713 O O . HIS A 1 92 ? 0.949 18.977 15.089 1.00 63.88 92 HIS A O 1
ATOM 719 N N . SER A 1 93 ? 0.500 16.972 14.216 1.00 56.81 93 SER A N 1
ATOM 720 C CA . SER A 1 93 ? -0.204 16.484 15.413 1.00 56.81 93 SER A CA 1
ATOM 721 C C . SER A 1 93 ? 0.732 15.979 16.515 1.00 56.81 93 SER A C 1
ATOM 723 O O . SER A 1 93 ? 0.453 16.167 17.701 1.00 56.81 93 SER A O 1
ATOM 725 N N . SER A 1 94 ? 1.904 15.434 16.169 1.00 52.88 94 SER A N 1
ATOM 726 C CA . SER A 1 94 ? 2.924 15.084 17.174 1.00 52.88 94 SER A CA 1
ATOM 727 C C . SER A 1 94 ? 3.341 16.290 18.029 1.00 52.88 94 SER A C 1
ATOM 729 O O . SER A 1 94 ? 3.612 16.141 19.222 1.00 52.88 94 SER A O 1
ATOM 731 N N . TYR A 1 95 ? 3.323 17.498 17.454 1.00 38.62 95 TYR A N 1
ATOM 732 C CA . TYR A 1 95 ? 3.614 18.742 18.172 1.00 38.62 95 TYR A CA 1
ATOM 733 C C . TYR A 1 95 ? 2.500 19.178 19.139 1.00 38.62 95 TYR A C 1
ATOM 735 O O . TYR A 1 95 ? 2.795 19.799 20.161 1.00 38.62 95 TYR A O 1
ATOM 743 N N . SER A 1 96 ? 1.233 18.837 18.879 1.00 36.69 96 SER A N 1
ATOM 744 C CA . SER A 1 96 ? 0.112 19.201 19.764 1.00 36.69 96 SER A CA 1
ATOM 745 C C . SER A 1 96 ? -0.044 18.239 20.947 1.00 36.69 96 SER A C 1
ATOM 747 O O . SER A 1 96 ? -0.342 18.690 22.053 1.00 36.69 96 SER A O 1
ATOM 749 N N . VAL A 1 97 ? 0.274 16.950 20.780 1.00 43.03 97 VAL A N 1
ATOM 750 C CA . VAL A 1 97 ? 0.296 15.983 21.898 1.00 43.03 97 VAL A CA 1
ATOM 751 C C . VAL A 1 97 ? 1.429 16.289 22.891 1.00 43.03 97 VAL A C 1
ATOM 753 O O . VAL A 1 97 ? 1.249 16.142 24.101 1.00 43.03 97 VAL A O 1
ATOM 756 N N . ASN A 1 98 ? 2.573 16.797 22.419 1.00 36.31 98 ASN A N 1
ATOM 757 C CA . ASN A 1 98 ? 3.687 17.165 23.300 1.00 36.31 98 ASN A CA 1
ATOM 758 C C . ASN A 1 98 ? 3.433 18.434 24.136 1.00 36.31 98 ASN A C 1
ATOM 760 O O . ASN A 1 98 ? 4.025 18.569 25.205 1.00 36.31 98 ASN A O 1
ATOM 764 N N . ARG A 1 99 ? 2.523 19.334 23.731 1.00 31.91 99 ARG A N 1
ATOM 765 C CA . ARG A 1 99 ? 2.177 20.534 24.525 1.00 31.91 99 ARG A CA 1
ATOM 766 C C . ARG A 1 99 ? 1.303 20.232 25.748 1.00 31.91 99 ARG A C 1
ATOM 768 O O . ARG A 1 99 ? 1.343 20.984 26.716 1.00 31.91 99 ARG A O 1
ATOM 775 N N . LEU A 1 100 ? 0.556 19.126 25.733 1.00 41.19 100 LEU A N 1
ATOM 776 C CA . LEU A 1 100 ? -0.247 18.664 26.876 1.00 41.19 100 LEU A CA 1
ATOM 777 C C . LEU A 1 100 ? 0.557 17.802 27.865 1.00 41.19 100 LEU A C 1
ATOM 779 O O . LEU A 1 100 ? 0.134 17.621 29.002 1.00 41.19 100 LEU A O 1
ATOM 783 N N . LYS A 1 101 ? 1.748 17.327 27.475 1.00 43.59 101 LYS A N 1
ATOM 784 C CA . LYS A 1 101 ? 2.654 16.527 28.320 1.00 43.59 101 LYS A CA 1
ATOM 785 C C . LYS A 1 101 ? 3.535 17.349 29.276 1.00 43.59 101 LYS A C 1
ATOM 787 O O . LYS A 1 101 ? 4.320 16.772 30.017 1.00 43.59 101 LYS A O 1
ATOM 792 N N . GLY A 1 102 ? 3.407 18.679 29.282 1.00 31.67 102 GLY A N 1
ATOM 793 C CA . GLY A 1 102 ? 4.241 19.589 30.079 1.00 31.67 102 GLY A CA 1
ATOM 794 C C . GLY A 1 102 ? 3.708 19.988 31.464 1.00 31.67 102 GLY A C 1
ATOM 795 O O . GLY A 1 102 ? 4.299 20.869 32.079 1.00 31.67 102 GLY A O 1
ATOM 796 N N . ARG A 1 103 ? 2.596 19.423 31.966 1.00 37.62 103 ARG A N 1
ATOM 797 C CA . ARG A 1 103 ? 2.007 19.824 33.271 1.00 37.62 103 ARG A CA 1
ATOM 798 C C . ARG A 1 103 ? 1.572 18.664 34.171 1.00 37.62 103 ARG A C 1
ATOM 800 O O . ARG A 1 103 ? 0.556 18.751 34.850 1.00 37.62 103 ARG A O 1
ATOM 807 N N . THR A 1 104 ? 2.353 17.596 34.230 1.00 33.72 104 THR A N 1
ATOM 808 C CA . THR A 1 104 ? 2.271 16.651 35.356 1.00 33.72 104 THR A CA 1
ATOM 809 C C . THR A 1 104 ? 3.649 16.046 35.551 1.00 33.72 104 THR A C 1
ATOM 811 O O . THR A 1 104 ? 4.018 15.052 34.935 1.00 33.72 104 THR A O 1
ATOM 814 N N . GLY A 1 105 ? 4.467 16.763 36.319 1.00 33.69 105 GLY A N 1
ATOM 815 C CA . GLY A 1 105 ? 5.726 16.243 36.811 1.00 33.69 105 GLY A CA 1
ATOM 816 C C . GLY A 1 105 ? 5.452 15.417 38.052 1.00 33.69 105 GLY A C 1
ATOM 817 O O . GLY A 1 105 ? 4.975 15.972 39.030 1.00 33.69 105 GLY A O 1
ATOM 818 N N . GLU A 1 106 ? 5.807 14.141 38.009 1.00 31.84 106 GLU A N 1
ATOM 819 C CA . GLU A 1 106 ? 6.147 13.361 39.194 1.00 31.84 106 GLU A CA 1
ATOM 820 C C . GLU A 1 106 ? 7.368 12.501 38.850 1.00 31.84 106 GLU A C 1
ATOM 822 O O . GLU A 1 106 ? 7.384 11.739 37.883 1.00 31.84 106 GLU A O 1
ATOM 827 N N . LYS A 1 107 ? 8.438 12.749 39.608 1.00 32.22 107 LYS A N 1
ATOM 828 C CA . LYS A 1 107 ? 9.722 12.044 39.593 1.00 32.22 107 LYS A CA 1
ATOM 829 C C . LYS A 1 107 ? 9.543 10.625 40.135 1.00 32.22 107 LYS A C 1
ATOM 831 O O . LYS A 1 107 ? 8.867 10.464 41.146 1.00 32.22 107 LYS A O 1
ATOM 836 N N . SER A 1 108 ? 10.262 9.654 39.574 1.00 28.52 108 SER A N 1
ATOM 837 C CA . SER A 1 108 ? 10.967 8.629 40.366 1.00 28.52 108 SER A CA 1
ATOM 838 C C . SER A 1 108 ? 11.944 7.833 39.499 1.00 28.52 108 SER A C 1
ATOM 840 O O . SER A 1 108 ? 11.548 7.072 38.623 1.00 28.52 108 SER A O 1
ATOM 842 N N . ASP A 1 109 ? 13.215 8.139 39.738 1.00 27.47 109 ASP A N 1
ATOM 843 C CA . ASP A 1 109 ? 14.341 7.264 40.068 1.00 27.47 109 ASP A CA 1
ATOM 844 C C . ASP A 1 109 ? 14.716 6.049 39.198 1.00 27.47 109 ASP A C 1
ATOM 846 O O . ASP A 1 109 ? 14.015 5.054 39.034 1.00 27.47 109 ASP A O 1
ATOM 850 N N . ASP A 1 110 ? 15.948 6.192 38.715 1.00 27.86 110 ASP A N 1
ATOM 851 C CA . ASP A 1 110 ? 16.854 5.281 38.037 1.00 27.86 110 ASP A CA 1
ATOM 852 C C . ASP A 1 110 ? 17.344 4.194 39.011 1.00 27.86 110 ASP A C 1
ATOM 854 O O . ASP A 1 110 ? 17.932 4.514 40.043 1.00 27.86 110 ASP A O 1
ATOM 858 N N . VAL A 1 111 ? 17.146 2.911 38.687 1.00 29.70 111 VAL A N 1
ATOM 859 C CA . VAL A 1 111 ? 17.899 1.810 39.308 1.00 29.70 111 VAL A CA 1
ATOM 860 C C . VAL A 1 111 ? 18.239 0.767 38.244 1.00 29.70 111 VAL A C 1
ATOM 862 O O . VAL A 1 111 ? 17.425 -0.068 37.848 1.00 29.70 111 VAL A O 1
ATOM 865 N N . ARG A 1 112 ? 19.499 0.812 37.805 1.00 28.69 112 ARG A N 1
ATOM 866 C CA . ARG A 1 112 ? 20.230 -0.309 37.205 1.00 28.69 112 ARG A CA 1
ATOM 867 C C . ARG A 1 112 ? 20.479 -1.361 38.282 1.00 28.69 112 ARG A C 1
ATOM 869 O O . ARG A 1 112 ? 21.081 -1.033 39.298 1.00 28.69 112 ARG A O 1
ATOM 876 N N . MET A 1 113 ? 20.127 -2.619 38.027 1.00 28.91 113 MET A N 1
ATOM 877 C CA . MET A 1 113 ? 20.669 -3.747 38.788 1.00 28.91 113 MET A CA 1
ATOM 878 C C . MET A 1 113 ? 21.148 -4.851 37.850 1.00 28.91 113 MET A C 1
ATOM 880 O O . MET A 1 113 ? 20.377 -5.478 37.126 1.00 28.91 113 MET A O 1
ATOM 884 N N . SER A 1 114 ? 22.469 -5.011 37.885 1.00 26.98 114 SER A N 1
ATOM 885 C CA . SER A 1 114 ? 23.239 -6.190 37.510 1.00 26.98 114 SER A CA 1
ATOM 886 C C . SER A 1 114 ? 22.844 -7.376 38.398 1.00 26.98 114 SER A C 1
ATOM 888 O O . SER A 1 114 ? 22.579 -7.198 39.587 1.00 26.98 114 SER A O 1
ATOM 890 N N . GLY A 1 115 ? 22.834 -8.575 37.818 1.00 27.11 115 GLY A N 1
ATOM 891 C CA . GLY A 1 115 ? 22.694 -9.839 38.531 1.00 27.11 115 GLY A CA 1
ATOM 892 C C . GLY A 1 115 ? 23.403 -10.954 37.767 1.00 27.11 115 GLY A C 1
ATOM 893 O O . GLY A 1 115 ? 22.810 -11.580 36.893 1.00 27.11 115 GLY A O 1
ATOM 894 N N . GLU A 1 116 ? 24.677 -11.172 38.093 1.00 25.47 116 GLU A N 1
ATOM 895 C CA . GLU A 1 116 ? 25.421 -12.408 37.830 1.00 25.47 116 GLU A CA 1
ATOM 896 C C . GLU A 1 116 ? 25.268 -13.375 39.013 1.00 25.47 116 GLU A C 1
ATOM 898 O O . GLU A 1 116 ? 25.417 -12.960 40.160 1.00 25.47 116 GLU A O 1
ATOM 903 N N . GLN A 1 117 ? 25.051 -14.662 38.721 1.00 30.44 117 GLN A N 1
ATOM 904 C CA . GLN A 1 117 ? 25.742 -15.830 39.308 1.00 30.44 117 GLN A CA 1
ATOM 905 C C . GLN A 1 117 ? 25.278 -17.089 38.546 1.00 30.44 117 GLN A C 1
ATOM 907 O O . GLN A 1 117 ? 24.080 -17.306 38.393 1.00 30.44 117 GLN A O 1
ATOM 912 N N . SER A 1 118 ? 26.165 -17.713 37.757 1.00 26.80 118 SER A N 1
ATOM 913 C CA . SER A 1 118 ? 27.011 -18.886 38.087 1.00 26.80 118 SER A CA 1
ATOM 914 C C . SER A 1 118 ? 26.210 -20.199 38.198 1.00 26.80 118 SER A C 1
ATOM 916 O O . SER A 1 118 ? 25.130 -20.231 38.764 1.00 26.80 118 SER A O 1
ATOM 918 N N . GLY A 1 119 ? 26.636 -21.350 37.680 1.00 23.75 119 GLY A N 1
ATOM 919 C CA . GLY A 1 119 ? 27.799 -21.739 36.891 1.00 23.75 119 GLY A CA 1
ATOM 920 C C . GLY A 1 119 ? 27.693 -23.241 36.573 1.00 23.75 119 GLY A C 1
ATOM 921 O O . GLY A 1 119 ? 27.010 -23.967 37.289 1.00 23.75 119 GLY A O 1
ATOM 922 N N . ALA A 1 120 ? 28.356 -23.701 35.514 1.00 26.59 120 ALA A N 1
ATOM 923 C CA . ALA A 1 120 ? 28.853 -25.072 35.390 1.00 26.59 120 ALA A CA 1
ATOM 924 C C . ALA A 1 120 ? 29.904 -25.115 34.273 1.00 26.59 120 ALA A C 1
ATOM 926 O O . ALA A 1 120 ? 29.638 -24.770 33.124 1.00 26.59 120 ALA A O 1
ATOM 927 N N . ASP A 1 121 ? 31.106 -25.481 34.692 1.00 25.28 121 ASP A N 1
ATOM 928 C CA . ASP A 1 121 ? 32.351 -25.637 33.954 1.00 25.28 121 ASP A CA 1
ATOM 929 C C . ASP A 1 121 ? 32.342 -26.899 33.071 1.00 25.28 121 ASP A C 1
ATOM 931 O O . ASP A 1 121 ? 31.723 -27.903 33.422 1.00 25.28 121 ASP A O 1
ATOM 935 N N . THR A 1 122 ? 33.025 -26.840 31.927 1.00 26.73 122 THR A N 1
ATOM 936 C CA . THR A 1 122 ? 33.839 -27.931 31.350 1.00 26.73 122 THR A CA 1
ATOM 937 C C . THR A 1 122 ? 34.572 -27.408 30.109 1.00 26.73 122 THR A C 1
ATOM 939 O O . THR A 1 122 ? 34.066 -27.373 28.990 1.00 26.73 122 THR A O 1
ATOM 942 N N . THR A 1 123 ? 35.762 -26.880 30.372 1.00 27.27 123 THR A N 1
ATOM 943 C CA . THR A 1 123 ? 37.027 -27.127 29.660 1.00 27.27 123 THR A CA 1
ATOM 944 C C . THR A 1 123 ? 37.035 -27.731 28.236 1.00 27.27 123 THR A C 1
ATOM 946 O O . THR A 1 123 ? 36.576 -28.836 27.976 1.00 27.27 123 THR A O 1
ATOM 949 N N . GLU A 1 124 ? 37.800 -27.031 27.382 1.00 27.19 124 GLU A N 1
ATOM 950 C CA . GLU A 1 124 ? 38.891 -27.528 26.517 1.00 27.19 124 GLU A CA 1
ATOM 951 C C . GLU A 1 124 ? 38.824 -27.342 24.976 1.00 27.19 124 GLU A C 1
ATOM 953 O O . GLU A 1 124 ? 37.985 -27.874 24.261 1.00 27.19 124 GLU A O 1
ATOM 958 N N . ARG A 1 125 ? 39.903 -26.688 24.495 1.00 28.30 125 ARG A N 1
ATOM 959 C CA . ARG A 1 125 ? 40.632 -26.852 23.213 1.00 28.30 125 ARG A CA 1
ATOM 960 C C . ARG A 1 125 ? 40.266 -26.002 21.987 1.00 28.30 125 ARG A C 1
ATOM 962 O O . ARG A 1 125 ? 39.680 -26.429 21.001 1.00 28.30 125 ARG A O 1
ATOM 969 N N . LYS A 1 126 ? 40.909 -24.832 22.002 1.00 27.94 126 LYS A N 1
ATOM 970 C CA . LYS A 1 126 ? 41.602 -24.136 20.903 1.00 27.94 126 LYS A CA 1
ATOM 971 C C . LYS A 1 126 ? 42.246 -25.089 19.873 1.00 27.94 126 LYS A C 1
ATOM 973 O O . LYS A 1 126 ? 43.143 -25.856 20.221 1.00 27.94 126 LYS A O 1
ATOM 978 N N . ARG A 1 127 ? 41.901 -24.932 18.591 1.00 27.78 127 ARG A N 1
ATOM 979 C CA . ARG A 1 127 ? 42.791 -25.235 17.455 1.00 27.78 127 ARG A CA 1
ATOM 980 C C . ARG A 1 127 ? 42.749 -24.085 16.450 1.00 27.78 127 ARG A C 1
ATOM 982 O O . ARG A 1 127 ? 41.768 -23.900 15.741 1.00 27.78 127 ARG A O 1
ATOM 989 N N . LYS A 1 128 ? 43.840 -23.315 16.441 1.00 26.92 128 LYS A N 1
ATOM 990 C CA . LYS A 1 128 ? 44.319 -22.556 15.284 1.00 26.92 128 LYS A CA 1
ATOM 991 C C . LYS A 1 128 ? 44.800 -23.551 14.226 1.00 26.92 128 LYS A C 1
ATOM 993 O O . LYS A 1 128 ? 45.439 -24.539 14.591 1.00 26.92 128 LYS A O 1
ATOM 998 N N . ARG A 1 129 ? 44.591 -23.232 12.952 1.00 26.86 129 ARG A N 1
ATOM 999 C CA . ARG A 1 129 ? 45.512 -23.620 11.884 1.00 26.86 129 ARG A CA 1
ATOM 1000 C C . ARG A 1 129 ? 45.684 -22.421 10.958 1.00 26.86 129 ARG A C 1
ATOM 1002 O O . ARG A 1 129 ? 44.749 -22.048 10.260 1.00 26.86 129 ARG A O 1
ATOM 1009 N N . ASP A 1 130 ? 46.859 -21.819 11.070 1.00 27.22 130 ASP A N 1
ATOM 1010 C CA . ASP A 1 130 ? 47.488 -20.990 10.051 1.00 27.22 130 ASP A CA 1
ATOM 1011 C C . ASP A 1 130 ? 48.207 -21.952 9.082 1.00 27.22 130 ASP A C 1
ATOM 1013 O O . ASP A 1 130 ? 48.689 -22.997 9.527 1.00 27.22 130 ASP A O 1
ATOM 1017 N N . GLU A 1 131 ? 48.269 -21.624 7.792 1.00 29.55 131 GLU A N 1
ATOM 1018 C CA . GLU A 1 131 ? 49.411 -21.950 6.924 1.00 29.55 131 GLU A CA 1
ATOM 1019 C C . GLU A 1 131 ? 49.403 -21.006 5.706 1.00 29.55 131 GLU A C 1
ATOM 1021 O O . GLU A 1 131 ? 48.443 -20.952 4.935 1.00 29.55 131 GLU A O 1
ATOM 1026 N N . ASP A 1 132 ? 50.483 -20.225 5.657 1.00 27.20 132 ASP A N 1
ATOM 1027 C CA . ASP A 1 132 ? 50.976 -19.274 4.658 1.00 27.20 132 ASP A CA 1
ATOM 1028 C C . ASP A 1 132 ? 51.187 -19.886 3.257 1.00 27.20 132 ASP A C 1
ATOM 1030 O O . ASP A 1 132 ? 51.402 -21.091 3.130 1.00 27.20 132 ASP A O 1
ATOM 1034 N N . SER A 1 133 ? 51.202 -19.070 2.191 1.00 30.03 133 SER A N 1
ATOM 1035 C CA . SER A 1 133 ? 52.434 -18.394 1.713 1.00 30.03 133 SER A CA 1
ATOM 1036 C C . SER A 1 133 ? 52.307 -17.835 0.284 1.00 30.03 133 SER A C 1
ATOM 1038 O O . SER A 1 133 ? 51.875 -18.544 -0.622 1.00 30.03 133 SER A O 1
ATOM 1040 N N . ASP A 1 134 ? 52.791 -16.591 0.150 1.00 26.97 134 ASP A N 1
ATOM 1041 C CA . ASP A 1 134 ? 53.559 -15.985 -0.959 1.00 26.97 134 ASP A CA 1
ATOM 1042 C C . ASP A 1 134 ? 52.912 -15.726 -2.335 1.00 26.97 134 ASP A C 1
ATOM 1044 O O . ASP A 1 134 ? 52.145 -16.525 -2.854 1.00 26.97 134 ASP A O 1
ATOM 1048 N N . ASP A 1 135 ? 53.240 -14.672 -3.090 1.00 26.86 135 ASP A N 1
ATOM 1049 C CA . ASP A 1 135 ? 53.993 -13.412 -2.921 1.00 26.86 135 ASP A CA 1
ATOM 1050 C C . ASP A 1 135 ? 53.895 -12.667 -4.283 1.00 26.86 135 ASP A C 1
ATOM 1052 O O . ASP A 1 135 ? 53.556 -13.261 -5.309 1.00 26.86 135 ASP A O 1
ATOM 1056 N N . ALA A 1 136 ? 54.253 -11.382 -4.267 1.00 26.66 136 ALA A N 1
ATOM 1057 C CA . ALA A 1 136 ? 54.764 -10.559 -5.364 1.00 26.66 136 ALA A CA 1
ATOM 1058 C C . ALA A 1 136 ? 53.767 -9.894 -6.330 1.00 26.66 136 ALA A C 1
ATOM 1060 O O . ALA A 1 136 ? 53.281 -10.455 -7.311 1.00 26.66 136 ALA A O 1
ATOM 1061 N N . GLY A 1 137 ? 53.576 -8.592 -6.090 1.00 25.11 137 GLY A N 1
ATOM 1062 C CA . GLY A 1 137 ? 53.078 -7.632 -7.071 1.00 25.11 137 GLY A CA 1
ATOM 1063 C C . GLY A 1 137 ? 54.153 -7.153 -8.047 1.00 25.11 137 GLY A C 1
ATOM 1064 O O . GLY A 1 137 ? 55.323 -7.496 -7.920 1.00 25.11 137 GLY A O 1
ATOM 1065 N N . THR A 1 138 ? 53.769 -6.296 -8.995 1.00 27.27 138 THR A N 1
ATOM 1066 C CA . THR A 1 138 ? 54.664 -5.316 -9.632 1.00 27.27 138 THR A CA 1
ATOM 1067 C C . THR A 1 138 ? 53.833 -4.181 -10.243 1.00 27.27 138 THR A C 1
ATOM 1069 O O . THR A 1 138 ? 52.915 -4.405 -11.028 1.00 27.27 138 THR A O 1
ATOM 1072 N N . GLU A 1 139 ? 54.169 -2.955 -9.849 1.00 26.62 139 GLU A N 1
ATOM 1073 C CA . GLU A 1 139 ? 53.767 -1.677 -10.438 1.00 26.62 139 GLU A CA 1
ATOM 1074 C C . GLU A 1 139 ? 54.568 -1.390 -11.726 1.00 26.62 139 GLU A C 1
ATOM 1076 O O . GLU A 1 139 ? 55.737 -1.767 -11.789 1.00 26.62 139 GLU A O 1
ATOM 1081 N N . LYS A 1 140 ? 54.012 -0.628 -12.687 1.00 28.30 140 LYS A N 1
ATOM 1082 C CA . LYS A 1 140 ? 54.522 0.711 -13.093 1.00 28.30 140 LYS A CA 1
ATOM 1083 C C . LYS A 1 140 ? 53.991 1.248 -14.442 1.00 28.30 140 LYS A C 1
ATOM 1085 O O . LYS A 1 140 ? 54.060 0.581 -15.465 1.00 28.30 140 LYS A O 1
ATOM 1090 N N . SER A 1 141 ? 53.589 2.525 -14.365 1.00 25.03 141 SER A N 1
ATOM 1091 C CA . SER A 1 141 ? 53.969 3.683 -15.210 1.00 25.03 141 SER A CA 1
ATOM 1092 C C . SER A 1 141 ? 53.404 3.914 -16.628 1.00 25.03 141 SER A C 1
ATOM 1094 O O . SER A 1 141 ? 53.750 3.247 -17.593 1.00 25.03 141 SER A O 1
ATOM 1096 N N . GLU A 1 142 ? 52.560 4.958 -16.693 1.00 26.22 142 GLU A N 1
ATOM 1097 C CA . GLU A 1 142 ? 52.596 6.200 -17.510 1.00 26.22 142 GLU A CA 1
ATOM 1098 C C . GLU A 1 142 ? 53.598 6.337 -18.683 1.00 26.22 142 GLU A C 1
ATOM 1100 O O . GLU A 1 142 ? 54.773 6.054 -18.490 1.00 26.22 142 GLU A O 1
ATOM 1105 N N . GLU A 1 143 ? 53.175 6.927 -19.829 1.00 26.09 143 GLU A N 1
ATOM 1106 C CA . GLU A 1 143 ? 53.534 8.315 -20.244 1.00 26.09 143 GLU A CA 1
ATOM 1107 C C . GLU A 1 143 ? 52.877 8.819 -21.578 1.00 26.09 143 GLU A C 1
ATOM 1109 O O . GLU A 1 143 ? 52.962 8.145 -22.595 1.00 26.09 143 GLU A O 1
ATOM 1114 N N . HIS A 1 144 ? 52.272 10.033 -21.536 1.00 28.33 144 HIS A N 1
ATOM 1115 C CA . HIS A 1 144 ? 52.231 11.188 -22.494 1.00 28.33 144 HIS A CA 1
ATOM 1116 C C . HIS A 1 144 ? 51.913 11.013 -24.025 1.00 28.33 144 HIS A C 1
ATOM 1118 O O . HIS A 1 144 ? 52.262 10.024 -24.641 1.00 28.33 144 HIS A O 1
ATOM 1124 N N . ALA A 1 145 ? 51.299 11.946 -24.797 1.00 26.42 145 ALA A N 1
ATOM 1125 C CA . ALA A 1 145 ? 51.286 13.421 -24.752 1.00 26.42 145 ALA A CA 1
ATOM 1126 C C . ALA A 1 145 ? 50.243 14.124 -25.698 1.00 26.42 145 ALA A C 1
ATOM 1128 O O . ALA A 1 145 ? 49.885 13.585 -26.740 1.00 26.42 145 ALA A O 1
ATOM 1129 N N . LYS A 1 146 ? 49.981 15.422 -25.400 1.00 30.06 146 LYS A N 1
ATOM 1130 C CA . LYS A 1 146 ? 49.722 16.621 -26.274 1.00 30.06 146 LYS A CA 1
ATOM 1131 C C . LYS A 1 146 ? 48.295 17.176 -26.561 1.00 30.06 146 LYS A C 1
ATOM 1133 O O . LYS A 1 146 ? 47.634 16.818 -27.522 1.00 30.06 146 LYS A O 1
ATOM 1138 N N . LYS A 1 147 ? 47.978 18.226 -25.773 1.00 27.47 147 LYS A N 1
ATOM 1139 C CA . LYS A 1 147 ? 47.579 19.635 -26.080 1.00 27.47 147 LYS A CA 1
ATOM 1140 C C . LYS A 1 147 ? 46.621 19.980 -27.245 1.00 27.47 147 LYS A C 1
ATOM 1142 O O . LYS A 1 147 ? 46.986 19.887 -28.409 1.00 27.47 147 LYS A O 1
ATOM 1147 N N . GLY A 1 148 ? 45.548 20.695 -26.882 1.00 24.34 148 GLY A N 1
ATOM 1148 C CA . GLY A 1 148 ? 44.840 21.685 -27.707 1.00 24.34 148 GLY A CA 1
ATOM 1149 C C . GLY A 1 148 ? 44.044 22.656 -26.819 1.00 24.34 148 GLY A C 1
ATOM 1150 O O . GLY A 1 148 ? 43.186 22.231 -26.059 1.00 24.34 148 GLY A O 1
ATOM 1151 N N . ASN A 1 149 ? 44.395 23.941 -26.855 1.00 27.62 149 ASN A N 1
ATOM 1152 C CA . ASN A 1 149 ? 43.919 25.024 -25.985 1.00 27.62 149 ASN A CA 1
ATOM 1153 C C . ASN A 1 149 ? 42.727 25.752 -26.642 1.00 27.62 149 ASN A C 1
ATOM 1155 O O . ASN A 1 149 ? 42.848 26.045 -27.832 1.00 27.62 149 ASN A O 1
ATOM 1159 N N . GLN A 1 150 ? 41.651 26.080 -25.899 1.00 32.00 150 GLN A N 1
ATOM 1160 C CA . GLN A 1 150 ? 40.849 27.322 -26.037 1.00 32.00 150 GLN A CA 1
ATOM 1161 C C . GLN A 1 150 ? 39.631 27.399 -25.074 1.00 32.00 150 GLN A C 1
ATOM 1163 O O . GLN A 1 150 ? 38.668 26.653 -25.199 1.00 32.00 150 GLN A O 1
ATOM 1168 N N . THR A 1 151 ? 39.715 28.374 -24.156 1.00 31.38 151 THR A N 1
ATOM 1169 C CA . THR A 1 151 ? 38.662 29.270 -23.608 1.00 31.38 151 THR A CA 1
ATOM 1170 C C . THR A 1 151 ? 37.478 28.700 -22.787 1.00 31.38 151 THR A C 1
ATOM 1172 O O . THR A 1 151 ? 36.600 28.045 -23.341 1.00 31.38 151 THR A O 1
ATOM 1175 N N . PRO A 1 152 ? 37.323 29.061 -21.489 1.00 33.78 152 PRO A N 1
ATOM 1176 C CA . PRO A 1 152 ? 36.122 28.745 -20.717 1.00 33.78 152 PRO A CA 1
ATOM 1177 C C . PRO A 1 152 ? 35.070 29.862 -20.844 1.00 33.78 152 PRO A C 1
ATOM 1179 O O . PRO A 1 152 ? 35.174 30.915 -20.214 1.00 33.78 152 PRO A O 1
ATOM 1182 N N . MET A 1 153 ? 34.010 29.633 -21.625 1.00 28.34 153 MET A N 1
ATOM 1183 C CA . MET A 1 153 ? 32.783 30.433 -21.525 1.00 28.34 153 MET A CA 1
ATOM 1184 C C . MET A 1 153 ? 31.938 29.925 -20.354 1.00 28.34 153 MET A C 1
ATOM 1186 O O . MET A 1 153 ? 31.284 28.892 -20.429 1.00 28.34 153 MET A O 1
ATOM 1190 N N . ARG A 1 154 ? 32.007 30.685 -19.258 1.00 35.66 154 ARG A N 1
ATOM 1191 C CA . ARG A 1 154 ? 30.984 30.923 -18.228 1.00 35.66 154 ARG A CA 1
ATOM 1192 C C . ARG A 1 154 ? 29.729 30.035 -18.332 1.00 35.66 154 ARG A C 1
ATOM 1194 O O . ARG A 1 154 ? 28.700 30.464 -18.847 1.00 35.66 154 ARG A O 1
ATOM 1201 N N . ALA A 1 155 ? 29.790 28.839 -17.747 1.00 33.91 155 ALA A N 1
ATOM 1202 C CA . ALA A 1 155 ? 28.586 28.123 -17.352 1.00 33.91 155 ALA A CA 1
ATOM 1203 C C . ALA A 1 155 ? 27.974 28.886 -16.173 1.00 33.91 155 ALA A C 1
ATOM 1205 O O . ALA A 1 155 ? 28.502 28.891 -15.060 1.00 33.91 155 ALA A O 1
ATOM 1206 N N . SER A 1 156 ? 26.897 29.612 -16.456 1.00 35.12 156 SER A N 1
ATOM 1207 C CA . SER A 1 156 ? 26.022 30.198 -15.451 1.00 35.12 156 SER A CA 1
ATOM 1208 C C . SER A 1 156 ? 25.695 29.141 -14.405 1.00 35.12 156 SER A C 1
ATOM 1210 O O . SER A 1 156 ? 25.212 28.063 -14.760 1.00 35.12 156 SER A O 1
ATOM 1212 N N . ALA A 1 157 ? 25.979 29.464 -13.140 1.00 39.84 157 ALA A N 1
ATOM 1213 C CA . ALA A 1 157 ? 25.585 28.698 -11.969 1.00 39.84 157 ALA A CA 1
ATOM 1214 C C . ALA A 1 157 ? 24.114 28.302 -12.113 1.00 39.84 157 ALA A C 1
ATOM 1216 O O . ALA A 1 157 ? 23.202 29.107 -11.921 1.00 39.84 157 ALA A O 1
ATOM 1217 N N . THR A 1 158 ? 23.910 27.065 -12.555 1.00 36.69 158 THR A N 1
ATOM 1218 C CA . THR A 1 158 ? 22.589 26.483 -12.674 1.00 36.69 158 THR A CA 1
ATOM 1219 C C . THR A 1 158 ? 22.168 26.238 -11.243 1.00 36.69 158 THR A C 1
ATOM 1221 O O . THR A 1 158 ? 22.896 25.603 -10.476 1.00 36.69 158 THR A O 1
ATOM 1224 N N . GLN A 1 159 ? 21.051 26.848 -10.867 1.00 37.00 159 GLN A N 1
ATOM 1225 C CA . GLN A 1 159 ? 20.419 26.659 -9.572 1.00 37.00 159 GLN A CA 1
ATOM 1226 C C . GLN A 1 159 ? 20.425 25.169 -9.194 1.00 37.00 159 GLN A C 1
ATOM 1228 O O . GLN A 1 159 ? 20.327 24.327 -10.095 1.00 37.00 159 GLN A O 1
ATOM 1233 N N . PRO A 1 160 ? 20.556 24.821 -7.898 1.00 36.69 160 PRO A N 1
ATOM 1234 C CA . PRO A 1 160 ? 20.496 23.427 -7.482 1.00 36.69 160 PRO A CA 1
ATOM 1235 C C . PRO A 1 160 ? 19.245 22.787 -8.101 1.00 36.69 160 PRO A C 1
ATOM 1237 O O . PRO A 1 160 ? 18.175 23.404 -8.046 1.00 36.69 160 PRO A O 1
ATOM 1240 N N . PRO A 1 161 ? 19.367 21.608 -8.742 1.00 41.00 161 PRO A N 1
ATOM 1241 C CA . PRO A 1 161 ? 18.231 20.967 -9.386 1.00 41.00 161 PRO A CA 1
ATOM 1242 C C . PRO A 1 161 ? 17.089 20.846 -8.370 1.00 41.00 161 PRO A C 1
ATOM 1244 O O . PRO A 1 161 ? 17.370 20.600 -7.188 1.00 41.00 161 PRO A O 1
ATOM 1247 N N . PRO A 1 162 ? 15.820 21.028 -8.792 1.00 51.88 162 PRO A N 1
ATOM 1248 C CA . PRO A 1 162 ? 14.679 20.839 -7.902 1.00 51.8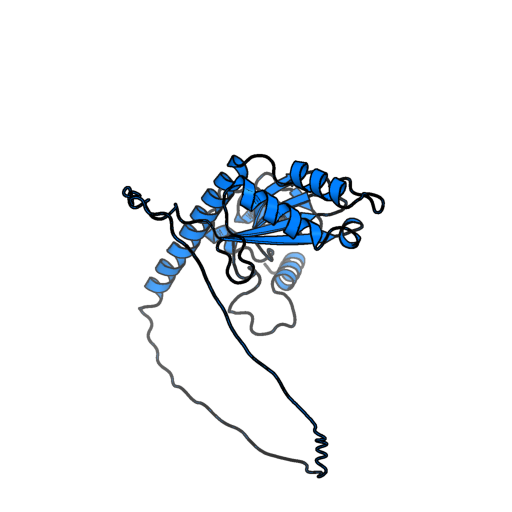8 162 PRO A CA 1
ATOM 1249 C C . PRO A 1 162 ? 14.868 19.507 -7.186 1.00 51.88 162 PRO A C 1
ATOM 1251 O O . PRO A 1 162 ? 15.182 18.512 -7.840 1.00 51.88 162 PRO A O 1
ATOM 1254 N N . ALA A 1 163 ? 14.792 19.525 -5.850 1.00 62.12 163 ALA A N 1
ATOM 1255 C CA . ALA A 1 163 ? 15.205 18.412 -5.002 1.00 62.12 163 ALA A CA 1
ATOM 1256 C C . ALA A 1 163 ? 14.673 17.086 -5.563 1.00 62.12 163 ALA A C 1
ATOM 1258 O O . ALA A 1 163 ? 13.472 16.814 -5.498 1.00 62.12 163 ALA A O 1
ATOM 1259 N N . SER A 1 164 ? 15.565 16.301 -6.178 1.00 81.00 164 SER A N 1
ATOM 1260 C CA . SER A 1 164 ? 15.171 15.046 -6.815 1.00 81.00 164 SER A CA 1
ATOM 1261 C C . SER A 1 164 ? 14.596 14.123 -5.742 1.00 81.00 164 SER A C 1
ATOM 1263 O O . SER A 1 164 ? 15.239 13.857 -4.725 1.00 81.00 164 SER A O 1
ATOM 1265 N N . VAL A 1 165 ? 13.350 13.689 -5.933 1.00 91.31 165 VAL A N 1
ATOM 1266 C CA . VAL A 1 165 ? 12.679 12.775 -5.003 1.00 91.31 165 VAL A CA 1
ATOM 1267 C C . VAL A 1 165 ? 13.437 11.452 -5.020 1.00 91.31 165 VAL A C 1
ATOM 1269 O O . VAL A 1 165 ? 13.665 10.887 -6.094 1.00 91.31 165 VAL A O 1
ATOM 1272 N N . SER A 1 166 ? 13.838 10.960 -3.843 1.00 95.56 166 SER A N 1
ATOM 1273 C CA . SER A 1 166 ? 14.405 9.615 -3.724 1.00 95.56 166 SER A CA 1
ATOM 1274 C C . SER A 1 166 ? 13.317 8.588 -3.424 1.00 95.56 166 SER A C 1
ATOM 1276 O O . SER A 1 166 ? 12.418 8.839 -2.616 1.00 95.56 166 SER A O 1
ATOM 1278 N N . PHE A 1 167 ? 13.375 7.422 -4.063 1.00 96.88 167 PHE A N 1
ATOM 1279 C CA . PHE A 1 167 ? 12.322 6.421 -3.924 1.00 96.88 167 PHE A CA 1
ATOM 1280 C C . PHE A 1 167 ? 12.823 4.979 -3.962 1.00 96.88 167 PHE A C 1
ATOM 1282 O O . PHE A 1 167 ? 13.895 4.687 -4.493 1.00 96.88 167 PHE A O 1
ATOM 1289 N N . ARG A 1 168 ? 11.993 4.063 -3.454 1.00 96.12 168 ARG A N 1
ATOM 1290 C CA . ARG A 1 168 ? 12.132 2.618 -3.683 1.00 96.12 168 ARG A CA 1
ATOM 1291 C C . ARG A 1 168 ? 10.825 2.004 -4.164 1.00 96.12 168 ARG A C 1
ATOM 1293 O O . ARG A 1 168 ? 9.748 2.454 -3.773 1.00 96.12 168 ARG A O 1
ATOM 1300 N N . ILE A 1 169 ? 10.936 0.938 -4.955 1.00 95.75 169 ILE A N 1
ATOM 1301 C CA . ILE A 1 169 ? 9.805 0.087 -5.336 1.00 95.75 169 ILE A CA 1
ATOM 1302 C C . ILE A 1 169 ? 9.874 -1.217 -4.549 1.00 95.75 169 ILE A C 1
ATOM 1304 O O . ILE A 1 169 ? 10.819 -1.994 -4.700 1.00 95.75 169 ILE A O 1
ATOM 1308 N N . SER A 1 170 ? 8.835 -1.487 -3.771 1.00 93.94 170 SER A N 1
ATOM 1309 C CA . SER A 1 170 ? 8.654 -2.741 -3.048 1.00 93.94 170 SER A CA 1
ATOM 1310 C C . SER A 1 170 ? 7.557 -3.549 -3.733 1.00 93.94 170 SER A C 1
ATOM 1312 O O . SER A 1 170 ? 6.377 -3.203 -3.664 1.00 93.94 170 SER A O 1
ATOM 1314 N N . CYS A 1 171 ? 7.929 -4.630 -4.415 1.00 93.31 171 CYS A N 1
ATOM 1315 C CA . CYS A 1 171 ? 6.965 -5.515 -5.054 1.00 93.31 171 CYS A CA 1
ATOM 1316 C C . CYS A 1 171 ? 6.668 -6.735 -4.177 1.00 93.31 171 CYS A C 1
ATOM 1318 O O . CYS A 1 171 ? 7.570 -7.385 -3.653 1.00 93.31 171 CYS A O 1
ATOM 1320 N N . LYS A 1 172 ? 5.386 -7.079 -4.060 1.00 92.25 172 LYS A N 1
ATOM 1321 C CA . LYS A 1 172 ? 4.930 -8.389 -3.611 1.00 92.25 172 LYS A CA 1
ATOM 1322 C C . LYS A 1 172 ? 4.207 -9.055 -4.770 1.00 92.25 172 LYS A C 1
ATOM 1324 O O . LYS A 1 172 ? 3.246 -8.501 -5.293 1.00 92.25 172 LYS A O 1
ATOM 1329 N N . CYS A 1 173 ? 4.637 -10.253 -5.132 1.00 91.06 173 CYS A N 1
ATOM 1330 C CA . CYS A 1 173 ? 3.913 -11.105 -6.065 1.00 91.06 173 CYS A CA 1
ATOM 1331 C C . CYS A 1 173 ? 3.294 -12.273 -5.291 1.00 91.06 173 CYS A C 1
ATOM 1333 O O . CYS A 1 173 ? 3.928 -12.835 -4.399 1.00 91.06 173 CYS A O 1
ATOM 1335 N N . THR A 1 174 ? 2.055 -12.630 -5.612 1.00 89.81 174 THR A N 1
ATOM 1336 C CA . THR A 1 174 ? 1.358 -13.802 -5.061 1.00 89.81 174 THR A CA 1
ATOM 1337 C C . THR A 1 174 ? 0.820 -14.670 -6.187 1.00 89.81 174 THR A C 1
ATOM 1339 O O . THR A 1 174 ? 0.767 -14.232 -7.335 1.00 89.81 174 THR A O 1
ATOM 1342 N N . GLY A 1 175 ? 0.466 -15.915 -5.865 1.00 88.25 175 GLY A N 1
ATOM 1343 C CA . GLY A 1 175 ? -0.060 -16.845 -6.856 1.00 88.25 175 GLY A CA 1
ATOM 1344 C C . GLY A 1 175 ? 0.980 -17.245 -7.901 1.00 88.25 175 GLY A C 1
ATOM 1345 O O . GLY A 1 175 ? 2.181 -17.335 -7.611 1.00 88.25 175 GLY A O 1
ATOM 1346 N N . SER A 1 176 ? 0.518 -17.475 -9.126 1.00 85.44 176 SER A N 1
ATOM 1347 C CA . SER A 1 176 ? 1.353 -17.923 -10.238 1.00 85.44 176 SER A CA 1
ATOM 1348 C C . SER A 1 176 ? 2.480 -16.935 -10.559 1.00 85.44 176 SER A C 1
ATOM 1350 O O . SER A 1 176 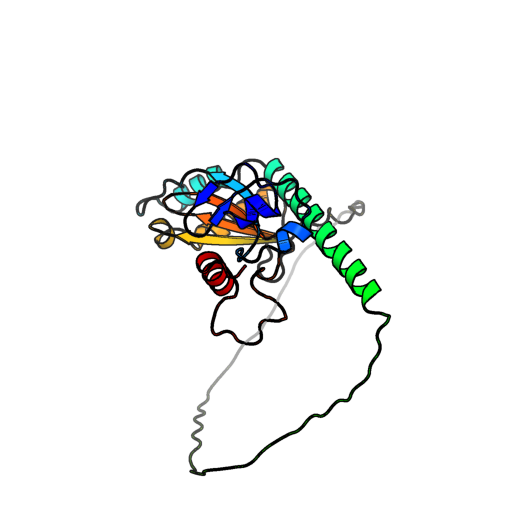? 3.610 -17.364 -10.794 1.00 85.44 176 SER A O 1
ATOM 1352 N N . LEU A 1 177 ? 2.212 -15.629 -10.450 1.00 83.81 177 LEU A N 1
ATOM 1353 C CA . LEU A 1 177 ? 3.148 -14.542 -10.756 1.00 83.81 177 LEU A CA 1
ATOM 1354 C C . LEU A 1 177 ? 4.382 -14.517 -9.843 1.00 83.81 177 LEU A C 1
ATOM 1356 O O . LEU A 1 177 ? 5.453 -14.075 -10.263 1.00 83.81 177 LEU A O 1
ATOM 1360 N N . SER A 1 178 ? 4.264 -15.014 -8.606 1.00 83.56 178 SER A N 1
ATOM 1361 C CA . SER A 1 178 ? 5.382 -15.038 -7.647 1.00 83.56 178 SER A CA 1
ATOM 1362 C C . SER A 1 178 ? 6.568 -15.876 -8.124 1.00 83.56 178 SER A C 1
ATOM 1364 O O . SER A 1 178 ? 7.709 -15.553 -7.807 1.00 83.56 178 SER A O 1
ATOM 1366 N N . ARG A 1 179 ? 6.306 -16.892 -8.953 1.00 78.19 179 ARG A N 1
ATOM 1367 C CA . ARG A 1 179 ? 7.327 -17.773 -9.529 1.00 78.19 179 ARG A CA 1
ATOM 1368 C C . ARG A 1 179 ? 8.130 -17.124 -10.653 1.00 78.19 179 ARG A C 1
ATOM 1370 O O . ARG A 1 179 ? 9.190 -17.636 -10.988 1.00 78.19 179 ARG A O 1
ATOM 1377 N N . TYR A 1 180 ? 7.625 -16.041 -11.245 1.00 72.25 180 TYR A N 1
ATOM 1378 C CA . TYR A 1 180 ? 8.161 -15.514 -12.502 1.00 72.25 180 TYR A CA 1
ATOM 1379 C C . TYR A 1 180 ? 8.621 -14.054 -12.424 1.00 72.25 180 TYR A C 1
ATOM 1381 O O . TYR A 1 180 ? 9.394 -13.641 -13.278 1.00 72.25 180 TYR A O 1
ATOM 1389 N N . LEU A 1 181 ? 8.137 -13.254 -11.460 1.00 74.50 181 LEU A N 1
ATOM 1390 C CA . LEU A 1 181 ? 8.203 -11.785 -11.576 1.00 74.50 181 LEU A CA 1
ATOM 1391 C C . LEU A 1 181 ? 8.697 -11.023 -10.342 1.00 74.50 181 LEU A C 1
ATOM 1393 O O . LEU A 1 181 ? 8.855 -9.806 -10.425 1.00 74.50 181 LEU A O 1
ATOM 1397 N N . ALA A 1 182 ? 8.918 -11.679 -9.200 1.00 64.50 182 ALA A N 1
ATOM 1398 C CA . ALA A 1 182 ? 9.072 -10.967 -7.926 1.00 64.50 182 ALA A CA 1
ATOM 1399 C C . ALA A 1 182 ? 10.216 -9.929 -7.920 1.00 64.50 182 ALA A C 1
ATOM 1401 O O . ALA A 1 182 ? 10.021 -8.815 -7.437 1.00 64.50 182 ALA A O 1
ATOM 1402 N N . GLU A 1 183 ? 11.375 -10.260 -8.491 1.00 68.94 183 GLU A N 1
ATOM 1403 C CA . GLU A 1 183 ? 12.538 -9.360 -8.531 1.00 68.94 183 GLU A CA 1
ATOM 1404 C C . GLU A 1 183 ? 12.522 -8.413 -9.745 1.00 68.94 183 GLU A C 1
ATOM 1406 O O . GLU A 1 183 ? 12.913 -7.244 -9.660 1.00 68.94 183 GLU A O 1
ATOM 1411 N N . ASP A 1 184 ? 11.995 -8.888 -10.874 1.00 81.31 184 ASP A N 1
ATOM 1412 C CA . ASP A 1 184 ? 11.998 -8.151 -12.135 1.00 81.31 184 ASP A CA 1
ATOM 1413 C C . ASP A 1 184 ? 11.068 -6.936 -12.111 1.00 81.31 184 ASP A C 1
ATOM 1415 O O . ASP A 1 184 ? 11.388 -5.905 -12.703 1.00 81.31 184 ASP A O 1
ATOM 1419 N N . VAL A 1 185 ? 9.950 -7.005 -11.382 1.00 89.12 185 VAL A N 1
ATOM 1420 C CA . VAL A 1 185 ? 8.968 -5.911 -11.332 1.00 89.12 185 VAL A CA 1
ATOM 1421 C C . VAL A 1 185 ? 9.563 -4.664 -10.687 1.00 89.12 185 VAL A C 1
ATOM 1423 O O . VAL A 1 185 ? 9.512 -3.587 -11.283 1.00 89.12 185 VAL A O 1
ATOM 1426 N N . SER A 1 186 ? 10.166 -4.787 -9.500 1.00 92.38 186 SER A N 1
ATOM 1427 C CA . SER A 1 186 ? 10.766 -3.637 -8.811 1.00 92.38 186 SER A CA 1
ATOM 1428 C C . SER A 1 186 ? 11.843 -2.964 -9.661 1.00 92.38 186 S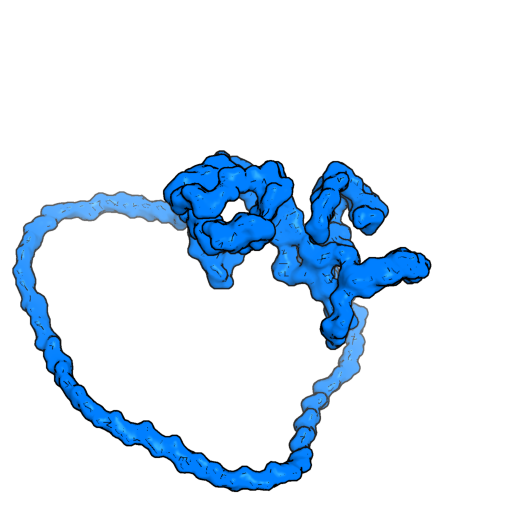ER A C 1
ATOM 1430 O O . SER A 1 186 ? 11.891 -1.735 -9.725 1.00 92.38 186 SER A O 1
ATOM 1432 N N . ARG A 1 187 ? 12.667 -3.751 -10.367 1.00 92.88 187 ARG A N 1
ATOM 1433 C CA . ARG A 1 187 ? 13.711 -3.238 -11.264 1.00 92.88 187 ARG A CA 1
ATOM 1434 C C . ARG A 1 187 ? 13.120 -2.527 -12.480 1.00 92.88 187 ARG A C 1
ATOM 1436 O O . ARG A 1 187 ? 13.489 -1.389 -12.758 1.00 92.88 187 ARG A O 1
ATOM 1443 N N . VAL A 1 188 ? 12.203 -3.178 -13.196 1.00 93.75 188 VAL A N 1
ATOM 1444 C CA . VAL A 1 188 ? 11.587 -2.647 -14.423 1.00 93.75 188 VAL A CA 1
ATOM 1445 C C . VAL A 1 188 ? 10.845 -1.341 -14.144 1.00 93.75 188 VAL A C 1
ATOM 1447 O O . VAL A 1 188 ? 11.008 -0.372 -14.891 1.00 93.75 188 VAL A O 1
ATOM 1450 N N . ILE A 1 189 ? 10.074 -1.296 -13.055 1.00 94.44 189 ILE A N 1
ATOM 1451 C CA . ILE A 1 189 ? 9.325 -0.099 -12.666 1.00 94.44 189 ILE A CA 1
ATOM 1452 C C . ILE A 1 189 ? 10.250 0.972 -12.095 1.00 94.44 189 ILE A C 1
ATOM 1454 O O . ILE A 1 189 ? 10.099 2.135 -12.450 1.00 94.44 189 ILE A O 1
ATOM 1458 N N . GLY A 1 190 ? 11.252 0.602 -11.294 1.00 95.19 190 GLY A N 1
ATOM 1459 C CA . GLY A 1 190 ? 12.241 1.547 -10.773 1.00 95.19 190 GLY A CA 1
ATOM 1460 C C . GLY A 1 190 ? 13.010 2.267 -11.884 1.00 95.19 190 GLY A C 1
ATOM 1461 O O . GLY A 1 190 ? 13.111 3.492 -11.873 1.00 95.19 190 GLY A O 1
ATOM 1462 N N . VAL A 1 191 ? 13.486 1.529 -12.893 1.00 94.81 191 VAL A N 1
ATOM 1463 C CA . VAL A 1 191 ? 14.156 2.118 -14.065 1.00 94.81 191 VAL A CA 1
ATOM 1464 C C . VAL A 1 191 ? 13.196 2.998 -14.862 1.00 94.81 191 VAL A C 1
ATOM 1466 O O . VAL A 1 191 ? 13.563 4.107 -15.247 1.00 94.81 191 VAL A O 1
ATOM 1469 N N . GLY A 1 192 ? 11.968 2.528 -15.101 1.00 94.94 192 GLY A N 1
ATOM 1470 C CA . GLY A 1 192 ? 10.965 3.304 -15.827 1.00 94.94 192 GLY A CA 1
ATOM 1471 C C . GLY A 1 192 ? 10.628 4.620 -15.126 1.00 94.94 192 GLY A C 1
ATOM 1472 O O . GLY A 1 192 ? 10.607 5.662 -15.771 1.00 94.94 192 GLY A O 1
ATOM 1473 N N . LEU A 1 193 ? 10.431 4.594 -13.805 1.00 94.62 193 LEU A N 1
ATOM 1474 C CA . LEU A 1 193 ? 9.986 5.762 -13.046 1.00 94.62 193 LEU A CA 1
ATOM 1475 C C . LEU A 1 193 ? 11.109 6.790 -12.913 1.00 94.62 193 LEU A C 1
ATOM 1477 O O . LEU A 1 193 ? 10.872 7.991 -13.015 1.00 94.62 193 LEU A O 1
ATOM 1481 N N . SER A 1 194 ? 12.348 6.311 -12.764 1.00 95.50 194 SER A N 1
ATOM 1482 C CA . SER A 1 194 ? 13.534 7.165 -12.780 1.00 95.50 194 SER A CA 1
ATOM 1483 C C . SER A 1 194 ? 13.687 7.897 -14.117 1.00 95.50 194 SER A C 1
ATOM 1485 O O . SER A 1 194 ? 13.969 9.091 -14.126 1.00 95.50 194 SER A O 1
ATOM 1487 N N . ARG A 1 195 ? 13.417 7.224 -15.246 1.00 94.62 195 ARG A N 1
ATOM 1488 C CA . ARG A 1 195 ? 13.422 7.854 -16.579 1.00 94.62 195 ARG A CA 1
ATOM 1489 C C . ARG A 1 195 ? 12.254 8.818 -16.784 1.00 94.62 195 ARG A C 1
ATOM 1491 O O . ARG A 1 195 ? 12.453 9.872 -17.372 1.00 94.62 195 ARG A O 1
ATOM 1498 N N . LEU A 1 196 ? 11.060 8.453 -16.316 1.00 93.25 196 LEU A N 1
ATOM 1499 C CA . LEU A 1 196 ? 9.833 9.225 -16.524 1.00 93.25 196 LEU A CA 1
ATOM 1500 C C . LEU A 1 196 ? 9.817 10.531 -15.718 1.00 93.25 196 LEU A C 1
ATOM 1502 O O . LEU A 1 196 ? 9.401 11.561 -16.234 1.00 93.25 196 LEU A O 1
ATOM 1506 N N . LEU A 1 197 ? 10.257 10.486 -14.457 1.00 92.81 197 LEU A N 1
ATOM 1507 C CA . LEU A 1 197 ? 10.125 11.604 -13.513 1.00 92.81 197 LEU A CA 1
ATOM 1508 C C . LEU A 1 197 ? 11.465 12.206 -13.070 1.00 92.81 197 LEU A C 1
ATOM 1510 O O . LEU A 1 197 ? 11.482 13.145 -12.275 1.00 92.81 197 LEU A O 1
ATOM 1514 N N . GLY A 1 198 ? 12.594 11.640 -13.502 1.00 93.25 198 GLY A N 1
ATOM 1515 C CA . GLY A 1 198 ? 13.919 12.041 -13.018 1.00 93.25 198 GLY A CA 1
ATOM 1516 C C . GLY A 1 198 ? 14.160 11.715 -11.538 1.00 93.25 198 GLY A C 1
ATOM 1517 O O . GLY A 1 198 ? 15.064 12.275 -10.920 1.00 93.25 198 GLY A O 1
ATOM 1518 N N . TRP A 1 199 ? 13.342 10.846 -10.934 1.00 95.06 199 TRP A N 1
ATOM 1519 C CA . TRP A 1 199 ? 13.494 10.458 -9.531 1.00 95.06 199 TRP A CA 1
ATOM 1520 C C . TRP A 1 199 ? 14.700 9.542 -9.334 1.00 95.06 199 TRP A C 1
ATOM 1522 O O . TRP A 1 199 ? 15.056 8.741 -10.206 1.00 95.06 199 TRP A O 1
ATOM 1532 N N . LYS A 1 200 ? 15.314 9.621 -8.153 1.00 95.31 200 LYS A N 1
ATOM 1533 C CA . LYS A 1 200 ? 16.507 8.843 -7.815 1.00 95.31 200 LYS A CA 1
ATOM 1534 C C . LYS A 1 200 ? 16.131 7.583 -7.041 1.00 95.31 200 LYS A C 1
ATOM 1536 O O . LYS A 1 200 ? 15.476 7.660 -6.008 1.00 95.31 200 LYS A O 1
ATOM 1541 N N . VAL A 1 201 ? 16.590 6.420 -7.493 1.00 95.94 201 VAL A N 1
ATOM 1542 C CA . VAL A 1 201 ? 16.398 5.174 -6.738 1.00 95.94 201 VAL A CA 1
ATOM 1543 C C . VAL A 1 201 ? 17.305 5.176 -5.502 1.00 95.94 201 VAL A C 1
ATOM 1545 O O . VAL A 1 201 ? 18.517 5.352 -5.621 1.00 95.94 201 VAL A O 1
ATOM 1548 N N . ASP A 1 202 ? 16.722 4.960 -4.323 1.00 95.62 202 ASP A N 1
ATOM 1549 C CA . ASP A 1 202 ? 17.427 4.777 -3.052 1.00 95.62 202 ASP A CA 1
ATOM 1550 C C . ASP A 1 202 ? 16.802 3.612 -2.274 1.00 95.62 202 ASP A C 1
ATOM 1552 O O . ASP A 1 202 ? 15.694 3.704 -1.750 1.00 95.62 202 ASP A O 1
ATOM 1556 N N . LEU A 1 203 ? 17.523 2.492 -2.197 1.00 94.06 203 LEU A N 1
ATOM 1557 C CA . LEU A 1 203 ? 17.049 1.285 -1.515 1.00 94.06 203 LEU A CA 1
ATOM 1558 C C . LEU A 1 203 ? 17.241 1.341 0.007 1.00 94.06 203 LEU A C 1
ATOM 1560 O O . LEU A 1 203 ? 16.561 0.611 0.730 1.00 94.06 203 LEU A O 1
ATOM 1564 N N . LYS A 1 204 ? 18.159 2.187 0.494 1.00 93.50 204 LYS A N 1
ATOM 1565 C CA . LYS A 1 204 ? 18.536 2.254 1.911 1.00 93.50 204 LYS A CA 1
ATOM 1566 C C . LYS A 1 204 ? 17.685 3.273 2.657 1.00 93.50 204 LYS A C 1
ATOM 1568 O O . LYS A 1 204 ? 17.125 2.935 3.696 1.00 93.50 204 LYS A O 1
ATOM 1573 N N . ASN A 1 205 ? 17.574 4.491 2.129 1.00 93.06 205 ASN A N 1
ATOM 1574 C CA . ASN A 1 205 ? 16.873 5.590 2.789 1.00 93.06 205 ASN A CA 1
ATOM 1575 C C . ASN A 1 205 ? 15.995 6.405 1.815 1.00 93.06 205 ASN A C 1
ATOM 1577 O O . ASN A 1 205 ? 16.221 7.602 1.610 1.00 93.06 205 ASN A O 1
ATOM 1581 N N . PRO A 1 206 ? 14.972 5.772 1.211 1.00 95.06 206 PRO A N 1
ATOM 1582 C CA . PRO A 1 206 ? 14.053 6.449 0.301 1.00 95.06 206 PRO A CA 1
ATOM 1583 C C . PRO A 1 206 ? 13.218 7.513 1.022 1.00 95.06 206 PRO A C 1
ATOM 1585 O O . PRO A 1 206 ? 12.763 7.299 2.147 1.00 95.06 206 PRO A O 1
ATOM 1588 N N . GLN A 1 207 ? 12.923 8.623 0.341 1.00 94.50 207 GLN A N 1
ATOM 1589 C CA . GLN A 1 207 ? 11.872 9.543 0.781 1.00 94.50 207 GLN A CA 1
ATOM 1590 C C . GLN A 1 207 ? 10.485 8.936 0.567 1.00 94.50 207 GLN A C 1
ATOM 1592 O O . GLN A 1 207 ? 9.623 9.068 1.431 1.00 94.50 207 GLN A O 1
ATOM 1597 N N . VAL A 1 208 ? 10.275 8.266 -0.570 1.00 94.69 208 VAL A N 1
ATOM 1598 C CA . VAL A 1 208 ? 8.994 7.652 -0.937 1.00 94.69 208 VAL A CA 1
ATOM 1599 C C . VAL A 1 208 ? 9.174 6.155 -1.170 1.00 94.69 208 VAL A C 1
ATOM 1601 O O . VAL A 1 208 ? 10.012 5.721 -1.955 1.00 94.69 208 VAL A O 1
ATOM 1604 N N . GLU A 1 209 ? 8.354 5.343 -0.517 1.00 95.88 209 GLU A N 1
ATOM 1605 C CA . GLU A 1 209 ? 8.237 3.920 -0.829 1.00 95.88 209 GLU A CA 1
ATOM 1606 C C . GLU A 1 209 ? 6.960 3.684 -1.634 1.00 95.88 209 GLU A C 1
ATOM 1608 O O . GLU A 1 209 ? 5.884 4.086 -1.212 1.00 95.88 209 GLU A O 1
ATOM 1613 N N . VAL A 1 210 ? 7.058 3.020 -2.781 1.00 96.56 210 VAL A N 1
ATOM 1614 C CA . VAL A 1 210 ? 5.881 2.609 -3.554 1.00 96.56 210 VAL A CA 1
ATOM 1615 C C . VAL A 1 210 ? 5.753 1.101 -3.460 1.00 96.56 210 VAL A C 1
ATOM 1617 O O . VAL A 1 210 ? 6.654 0.363 -3.863 1.00 96.56 210 VAL A O 1
ATOM 1620 N N . ASN A 1 211 ? 4.608 0.644 -2.967 1.00 95.88 211 ASN A N 1
ATOM 1621 C CA . ASN A 1 211 ? 4.289 -0.767 -2.863 1.00 95.88 211 ASN A CA 1
ATOM 1622 C C . ASN A 1 211 ? 3.419 -1.203 -4.034 1.00 95.88 211 ASN A C 1
ATOM 1624 O O . ASN A 1 211 ? 2.346 -0.647 -4.264 1.00 95.88 211 ASN A O 1
ATOM 1628 N N . ILE A 1 212 ? 3.859 -2.250 -4.725 1.00 95.50 212 ILE A N 1
ATOM 1629 C CA . ILE A 1 212 ? 3.124 -2.889 -5.815 1.00 95.50 212 ILE A CA 1
ATOM 1630 C C . ILE A 1 212 ? 2.783 -4.306 -5.376 1.00 95.50 212 ILE A C 1
ATOM 1632 O O . ILE A 1 212 ? 3.670 -5.078 -5.020 1.00 95.50 212 ILE A O 1
ATOM 1636 N N . HIS A 1 213 ? 1.506 -4.664 -5.405 1.00 94.31 213 HIS A N 1
ATOM 1637 C CA . HIS A 1 213 ? 1.049 -6.020 -5.161 1.00 94.31 213 HIS A CA 1
ATOM 1638 C C . HIS A 1 213 ? 0.422 -6.592 -6.426 1.00 94.31 213 HIS A C 1
ATOM 1640 O O . HIS A 1 213 ? -0.670 -6.186 -6.822 1.00 94.31 213 HIS A O 1
ATOM 1646 N N . LEU A 1 214 ? 1.118 -7.557 -7.020 1.00 93.25 214 LEU A N 1
ATOM 1647 C CA . LEU A 1 214 ? 0.627 -8.340 -8.142 1.00 93.25 214 LEU A CA 1
ATOM 1648 C C . LEU A 1 214 ? 0.096 -9.681 -7.635 1.00 93.25 214 LEU A C 1
ATOM 1650 O O . LEU A 1 214 ? 0.753 -10.383 -6.861 1.00 93.25 214 LEU A O 1
ATOM 1654 N N . SER A 1 215 ? -1.105 -10.024 -8.066 1.00 91.75 215 SER A N 1
ATOM 1655 C CA . SER A 1 215 ? -1.772 -11.287 -7.784 1.00 91.75 215 SER A CA 1
ATOM 1656 C C . SER A 1 215 ? -2.408 -11.820 -9.063 1.00 91.75 215 SER A C 1
ATOM 1658 O O . SER A 1 215 ? -2.513 -11.096 -10.056 1.00 91.75 215 SER A O 1
ATOM 1660 N N . ASP A 1 216 ? -2.855 -13.070 -9.023 1.00 89.94 216 ASP A N 1
ATOM 1661 C CA . ASP A 1 216 ? -3.605 -13.673 -10.125 1.00 89.94 216 ASP A CA 1
ATOM 1662 C C . ASP A 1 216 ? -4.982 -13.000 -10.309 1.00 89.94 216 ASP A C 1
ATOM 1664 O O . ASP A 1 216 ? -5.530 -13.051 -11.405 1.00 89.94 216 ASP A O 1
ATOM 1668 N N . ASP A 1 217 ? -5.489 -12.306 -9.277 1.00 91.12 217 ASP A N 1
ATOM 1669 C CA . ASP A 1 217 ? -6.829 -11.690 -9.259 1.00 91.12 217 ASP A CA 1
ATOM 1670 C C . ASP A 1 217 ? -6.825 -10.152 -9.303 1.00 91.12 217 ASP A C 1
ATOM 1672 O O . ASP A 1 217 ? -7.843 -9.528 -9.605 1.00 91.12 217 ASP A O 1
ATOM 1676 N N . TYR A 1 218 ? -5.688 -9.508 -9.024 1.00 92.38 218 TYR A N 1
ATOM 1677 C CA . TYR A 1 218 ? -5.605 -8.047 -8.977 1.00 92.38 218 TYR A CA 1
ATOM 1678 C C . TYR A 1 218 ? -4.180 -7.507 -9.104 1.00 92.38 218 TYR A C 1
ATOM 1680 O O . TYR A 1 218 ? -3.194 -8.164 -8.765 1.00 92.38 218 TYR A O 1
ATOM 1688 N N . CYS A 1 219 ? -4.094 -6.238 -9.497 1.00 93.44 219 CYS A N 1
ATOM 1689 C CA . CYS A 1 219 ? -2.911 -5.404 -9.376 1.00 93.44 219 CYS A CA 1
ATOM 1690 C C . CYS A 1 219 ? -3.234 -4.180 -8.508 1.00 93.44 219 CYS A C 1
ATOM 1692 O O . CYS A 1 219 ? -4.118 -3.388 -8.836 1.00 93.44 219 CYS A O 1
ATOM 1694 N N . LEU A 1 220 ? -2.501 -4.005 -7.407 1.00 95.38 220 LEU A N 1
ATOM 1695 C CA . LEU A 1 220 ? -2.638 -2.851 -6.517 1.00 95.38 220 LEU A CA 1
ATOM 1696 C C . LEU A 1 220 ? -1.318 -2.100 -6.408 1.00 95.38 220 LEU A C 1
ATOM 1698 O O . LEU A 1 220 ? -0.267 -2.709 -6.222 1.00 95.38 220 LEU A O 1
ATOM 1702 N N . MET A 1 221 ? -1.386 -0.777 -6.446 1.00 96.00 221 MET A N 1
ATOM 1703 C CA . MET A 1 221 ? -0.251 0.108 -6.225 1.00 96.00 221 MET A CA 1
ATOM 1704 C C . MET A 1 221 ? -0.615 1.166 -5.192 1.00 96.00 221 MET A C 1
ATOM 1706 O O . MET A 1 221 ? -1.675 1.787 -5.286 1.00 96.00 221 MET A O 1
ATOM 1710 N N . GLY A 1 222 ? 0.264 1.403 -4.224 1.00 97.19 222 GLY A N 1
ATOM 1711 C CA . GLY A 1 222 ? 0.041 2.440 -3.229 1.00 97.19 222 GLY A CA 1
ATOM 1712 C C . GLY A 1 222 ? 1.287 2.843 -2.458 1.00 97.19 222 GLY A C 1
ATOM 1713 O O . GLY A 1 222 ? 2.300 2.147 -2.469 1.00 97.19 222 GLY A O 1
ATOM 1714 N N . ILE A 1 223 ? 1.188 3.966 -1.755 1.00 97.56 223 ILE A N 1
ATOM 1715 C CA . ILE A 1 223 ? 2.263 4.529 -0.929 1.00 97.56 223 ILE A CA 1
ATOM 1716 C C . ILE A 1 223 ? 1.887 4.309 0.541 1.00 97.56 223 ILE A C 1
ATOM 1718 O O . ILE A 1 223 ? 0.781 4.689 0.934 1.00 97.56 223 ILE A O 1
ATOM 1722 N N . PRO A 1 224 ? 2.738 3.694 1.382 1.00 95.75 224 PRO A N 1
ATOM 1723 C CA . PRO A 1 224 ? 2.429 3.511 2.791 1.00 95.75 224 PRO A CA 1
ATOM 1724 C C . PRO A 1 224 ? 2.269 4.872 3.477 1.00 95.75 224 PRO A C 1
ATOM 1726 O O . PRO A 1 224 ? 3.110 5.761 3.348 1.00 95.75 224 PRO A O 1
ATOM 1729 N N . LEU A 1 225 ? 1.180 5.032 4.228 1.00 93.94 225 LEU A N 1
ATOM 1730 C CA . LEU A 1 225 ? 0.900 6.260 4.978 1.00 93.94 225 LEU A CA 1
ATOM 1731 C C . LEU A 1 225 ? 1.654 6.316 6.307 1.00 93.94 225 LEU A C 1
ATOM 1733 O O . LEU A 1 225 ? 1.870 7.397 6.843 1.00 93.94 225 LEU A O 1
ATOM 1737 N N . THR A 1 226 ? 2.060 5.167 6.845 1.00 89.12 226 THR A N 1
ATOM 1738 C CA . THR A 1 226 ? 2.783 5.076 8.114 1.00 89.12 226 THR A CA 1
ATOM 1739 C C . THR A 1 226 ? 4.046 4.241 7.957 1.00 89.12 226 THR A C 1
ATOM 1741 O O . THR A 1 226 ? 4.051 3.204 7.292 1.00 89.12 226 THR A O 1
ATOM 1744 N N . ARG A 1 227 ? 5.132 4.671 8.613 1.00 84.94 227 ARG A N 1
ATOM 1745 C CA . ARG A 1 227 ? 6.399 3.918 8.631 1.00 84.94 227 ARG A CA 1
ATOM 1746 C C . ARG A 1 227 ? 6.255 2.588 9.374 1.00 84.94 227 ARG A C 1
ATOM 1748 O O . ARG A 1 227 ? 6.702 1.545 8.899 1.00 84.94 227 ARG A O 1
ATOM 1755 N N . LEU A 1 228 ? 5.607 2.628 10.536 1.00 88.50 228 LEU A N 1
ATOM 1756 C CA . LEU A 1 228 ? 5.325 1.455 11.361 1.00 88.50 228 LEU A CA 1
ATOM 1757 C C . LEU A 1 228 ? 3.894 0.947 11.105 1.00 88.50 228 LEU A C 1
ATOM 1759 O O . LEU A 1 228 ? 3.017 1.749 10.765 1.00 88.50 228 LEU A O 1
ATOM 1763 N N . PRO A 1 229 ? 3.632 -0.364 11.266 1.00 91.38 229 PRO A N 1
ATOM 1764 C CA . PRO A 1 229 ? 2.271 -0.893 11.259 1.00 91.38 229 PRO A CA 1
ATOM 1765 C C . PRO A 1 229 ? 1.403 -0.209 12.321 1.00 91.38 229 PRO A C 1
ATOM 1767 O O . PRO A 1 229 ? 1.873 0.048 13.427 1.00 91.38 229 PRO A O 1
ATOM 1770 N N . LEU A 1 230 ? 0.120 0.006 12.030 1.00 91.94 230 LEU A N 1
ATOM 1771 C CA . LEU A 1 230 ? -0.851 0.508 13.008 1.00 91.94 230 LEU A CA 1
ATOM 1772 C C . LEU A 1 230 ? -1.082 -0.465 14.169 1.00 91.94 230 LEU A C 1
ATOM 1774 O O . LEU A 1 230 ? -1.486 -0.056 15.258 1.00 91.94 230 LEU A O 1
ATOM 1778 N N . ALA A 1 231 ? -0.813 -1.753 13.949 1.00 87.50 231 ALA A N 1
ATOM 1779 C CA . ALA A 1 231 ? -0.842 -2.760 15.001 1.00 87.50 231 ALA A CA 1
ATOM 1780 C C . ALA A 1 231 ? 0.245 -2.533 16.067 1.00 87.50 231 ALA A C 1
ATOM 1782 O O . ALA A 1 231 ? 0.113 -3.046 17.180 1.00 87.50 231 ALA A O 1
ATOM 1783 N N . ASN A 1 232 ? 1.301 -1.768 15.749 1.00 87.06 232 ASN A N 1
ATOM 1784 C CA . ASN A 1 232 ? 2.367 -1.441 16.686 1.00 87.06 232 ASN A CA 1
ATOM 1785 C C . ASN A 1 232 ? 1.897 -0.360 17.667 1.00 87.06 232 ASN A C 1
ATOM 1787 O O . ASN A 1 232 ? 1.965 0.839 17.395 1.00 87.06 232 ASN A O 1
ATOM 1791 N N . ARG A 1 233 ? 1.376 -0.800 18.811 1.00 84.38 233 ARG A N 1
ATOM 1792 C CA . ARG A 1 233 ? 0.836 0.070 19.855 1.00 84.38 233 ARG A CA 1
ATOM 1793 C C . ARG A 1 233 ? 1.745 0.010 21.075 1.00 84.38 233 ARG A C 1
ATOM 1795 O O . ARG A 1 233 ? 2.080 -1.076 21.530 1.00 84.38 233 ARG A O 1
ATOM 1802 N N . TYR A 1 234 ? 2.069 1.170 21.644 1.00 84.81 234 TYR A N 1
ATOM 1803 C CA . TYR A 1 234 ? 3.007 1.289 22.771 1.00 84.81 234 TYR A CA 1
ATOM 1804 C C . TYR A 1 234 ? 2.605 0.477 24.016 1.00 84.81 234 TYR A C 1
ATOM 1806 O O . TYR A 1 234 ? 3.453 0.130 24.830 1.00 84.81 234 TYR A O 1
ATOM 1814 N N . TYR A 1 235 ? 1.310 0.200 24.187 1.00 84.25 235 TYR A N 1
ATOM 1815 C CA . TYR A 1 235 ? 0.780 -0.542 25.330 1.00 84.25 235 TYR A CA 1
ATOM 1816 C C . TYR A 1 235 ? 0.877 -2.067 25.169 1.00 84.25 235 TYR A C 1
ATOM 1818 O O . TYR A 1 235 ? 0.609 -2.795 26.122 1.00 84.25 235 TYR A O 1
ATOM 1826 N N . ILE A 1 236 ? 1.248 -2.569 23.987 1.00 82.81 236 ILE A N 1
ATOM 1827 C CA . ILE A 1 236 ? 1.445 -4.002 23.753 1.00 82.81 236 ILE A CA 1
ATOM 1828 C C . ILE A 1 236 ? 2.866 -4.352 24.178 1.00 82.81 236 ILE A C 1
ATOM 1830 O O . ILE A 1 236 ? 3.830 -3.998 23.505 1.00 82.81 236 ILE A O 1
ATOM 1834 N N . LYS A 1 237 ? 2.984 -5.046 25.311 1.00 81.75 237 LYS A N 1
ATOM 1835 C CA . LYS A 1 237 ? 4.279 -5.424 25.894 1.00 81.75 237 LYS A CA 1
ATOM 1836 C C . LYS A 1 237 ? 4.751 -6.826 25.492 1.00 81.75 237 LYS A C 1
ATOM 1838 O O . LYS A 1 237 ? 5.936 -7.109 25.607 1.00 81.75 237 LYS A O 1
ATOM 1843 N N . SER A 1 238 ? 3.851 -7.695 25.025 1.00 80.69 238 SER A N 1
ATOM 1844 C CA . SER A 1 238 ? 4.159 -9.076 24.633 1.00 80.69 238 SER A CA 1
ATOM 1845 C C . SER A 1 238 ? 3.731 -9.366 23.192 1.00 80.69 238 SER A C 1
ATOM 1847 O O . SER A 1 238 ? 2.756 -8.811 22.687 1.00 80.69 238 SER A O 1
ATOM 1849 N N . THR A 1 239 ? 4.473 -10.241 22.511 1.00 73.62 239 THR A N 1
ATOM 1850 C CA . THR A 1 239 ? 4.326 -10.528 21.071 1.00 73.62 239 THR A CA 1
ATOM 1851 C C . THR A 1 239 ? 3.517 -11.794 20.763 1.00 73.62 239 THR A C 1
ATOM 1853 O O . THR A 1 239 ? 3.478 -12.220 19.612 1.00 73.62 239 THR A O 1
ATOM 1856 N N . GLY A 1 240 ? 2.848 -12.390 21.758 1.00 84.69 240 GLY A N 1
ATOM 1857 C CA . GLY A 1 240 ? 2.149 -13.676 21.603 1.00 84.69 240 GLY A CA 1
ATOM 1858 C C . GLY A 1 240 ? 0.903 -13.628 20.711 1.00 84.69 240 GLY A C 1
ATOM 1859 O O . GLY A 1 240 ? 0.595 -14.605 20.035 1.00 84.69 240 GLY A O 1
ATOM 1860 N N . LEU A 1 241 ? 0.204 -12.490 20.661 1.00 88.12 241 LEU A N 1
ATOM 1861 C CA . LEU A 1 241 ? -0.960 -12.291 19.799 1.00 88.12 241 LEU A CA 1
ATOM 1862 C C . LEU A 1 241 ? -0.904 -10.913 19.153 1.00 88.12 241 LEU A C 1
ATOM 1864 O O . LEU A 1 241 ? -0.682 -9.895 19.810 1.00 88.12 241 LEU A O 1
ATOM 1868 N N . ARG A 1 242 ? -1.157 -10.868 17.847 1.00 88.31 242 ARG A N 1
ATOM 1869 C CA . ARG A 1 242 ? -1.234 -9.603 17.124 1.00 88.31 242 ARG A CA 1
ATOM 1870 C C . ARG A 1 242 ? -2.472 -8.821 17.559 1.00 88.31 242 ARG A C 1
ATOM 1872 O O . ARG A 1 242 ? -3.568 -9.374 17.607 1.00 88.31 242 ARG A O 1
ATOM 1879 N N . SER A 1 243 ? -2.326 -7.523 17.812 1.00 90.88 243 SER A N 1
ATOM 1880 C CA . SER A 1 243 ? -3.429 -6.667 18.280 1.00 90.88 243 SER A CA 1
ATOM 1881 C C . SER A 1 243 ? -4.619 -6.604 17.335 1.00 90.88 243 SER A C 1
ATOM 1883 O O . SER A 1 243 ? -5.753 -6.545 17.798 1.00 90.88 243 SER A O 1
ATOM 1885 N N . THR A 1 244 ? -4.379 -6.671 16.026 1.00 93.19 244 THR A N 1
ATOM 1886 C CA . THR A 1 244 ? -5.437 -6.736 15.010 1.00 93.19 244 THR A CA 1
ATOM 1887 C C . THR A 1 244 ? -6.292 -7.996 15.164 1.00 93.19 244 THR A C 1
ATOM 1889 O O . THR A 1 244 ? -7.513 -7.925 15.041 1.00 93.19 244 THR A O 1
ATOM 1892 N N . ILE A 1 245 ? -5.672 -9.129 15.513 1.00 92.38 245 ILE A N 1
ATOM 1893 C CA . ILE A 1 245 ? -6.365 -10.396 15.784 1.00 92.38 245 ILE A CA 1
ATOM 1894 C C . ILE A 1 245 ? -7.114 -10.314 17.116 1.00 92.38 245 ILE A C 1
ATOM 1896 O O . ILE A 1 245 ? -8.296 -10.640 17.164 1.00 92.38 245 ILE A O 1
ATOM 1900 N N . ALA A 1 246 ? -6.469 -9.822 18.179 1.00 91.75 246 ALA A N 1
ATOM 1901 C CA . ALA A 1 246 ? -7.118 -9.629 19.479 1.00 91.75 246 ALA A CA 1
ATOM 1902 C C . ALA A 1 246 ? -8.368 -8.737 19.367 1.00 91.75 246 ALA A C 1
ATOM 1904 O O . ALA A 1 246 ? -9.421 -9.052 19.918 1.00 91.75 246 ALA A O 1
ATOM 1905 N N . TRP A 1 247 ? -8.273 -7.653 18.592 1.00 91.69 247 TRP A N 1
ATOM 1906 C CA . TRP A 1 247 ? -9.397 -6.769 18.306 1.00 91.69 247 TRP A CA 1
ATOM 1907 C C . TRP A 1 247 ? -10.514 -7.480 17.538 1.00 91.69 247 TRP A C 1
ATOM 1909 O O . TRP A 1 247 ? -11.681 -7.308 17.880 1.00 91.69 247 TRP A O 1
ATOM 1919 N N . ALA A 1 248 ? -10.179 -8.299 16.536 1.00 91.81 248 ALA A N 1
ATOM 1920 C CA . ALA A 1 248 ? -11.168 -9.084 15.802 1.00 91.81 248 ALA A CA 1
ATOM 1921 C C . ALA A 1 248 ? -11.902 -10.084 16.713 1.00 91.81 248 ALA A C 1
ATOM 1923 O O . ALA A 1 248 ? -13.128 -10.142 16.669 1.00 91.81 248 ALA A O 1
ATOM 1924 N N . ILE A 1 249 ? -11.179 -10.801 17.584 1.00 93.44 249 ILE A N 1
ATOM 1925 C CA . ILE A 1 249 ? -11.763 -11.730 18.567 1.00 93.44 249 ILE A CA 1
ATOM 1926 C C . ILE A 1 249 ? -12.720 -10.986 19.506 1.00 93.44 249 ILE A C 1
ATOM 1928 O O . ILE A 1 249 ? -13.866 -11.401 19.658 1.00 93.44 249 ILE A O 1
ATOM 1932 N N . ALA A 1 250 ? -12.292 -9.854 20.076 1.00 92.62 250 ALA A N 1
ATOM 1933 C CA . ALA A 1 250 ? -13.143 -9.037 20.944 1.00 92.62 250 ALA A CA 1
ATOM 1934 C C . ALA A 1 250 ? -14.403 -8.527 20.220 1.00 92.62 250 ALA A C 1
ATOM 1936 O O . ALA A 1 250 ? -15.471 -8.457 20.824 1.00 92.62 250 ALA A O 1
ATOM 1937 N N . SER A 1 251 ? -14.292 -8.201 18.925 1.00 90.88 251 SER A N 1
ATOM 1938 C CA . SER A 1 251 ? -15.426 -7.786 18.083 1.00 90.88 251 SER A CA 1
ATOM 1939 C C . SER A 1 251 ? -16.444 -8.901 17.907 1.00 90.88 251 SER A C 1
ATOM 1941 O O . SER A 1 251 ? -17.636 -8.683 18.104 1.00 90.88 251 SER A O 1
ATOM 1943 N N . LEU A 1 252 ? -15.968 -10.103 17.577 1.00 91.88 252 LEU A N 1
ATOM 1944 C CA . LEU A 1 252 ? -16.818 -11.277 17.384 1.00 91.88 252 LEU A CA 1
ATOM 1945 C C . LEU A 1 252 ? -17.500 -11.706 18.686 1.00 91.88 252 LEU A C 1
ATOM 1947 O O . LEU A 1 252 ? -18.648 -12.136 18.658 1.00 91.88 252 LEU A O 1
ATOM 1951 N N . ALA A 1 253 ? -16.818 -11.534 19.819 1.00 94.88 253 ALA A N 1
ATOM 1952 C CA . ALA A 1 253 ? -17.360 -11.803 21.145 1.00 94.88 253 ALA A CA 1
ATOM 1953 C C . ALA A 1 253 ? -18.259 -10.677 21.697 1.00 94.88 253 ALA A C 1
ATOM 1955 O O . ALA A 1 253 ? -18.783 -10.823 22.795 1.00 94.88 253 ALA A O 1
ATOM 1956 N N . GLN A 1 254 ? -18.439 -9.567 20.966 1.00 89.06 254 GLN A N 1
ATOM 1957 C CA . GLN A 1 254 ? -19.243 -8.404 21.381 1.00 89.06 254 GLN A CA 1
ATOM 1958 C C . GLN A 1 254 ? -18.764 -7.733 22.686 1.00 89.06 254 GLN A C 1
ATOM 1960 O O . GLN A 1 254 ? -19.562 -7.216 23.459 1.00 89.06 254 GLN A O 1
ATOM 1965 N N . ILE A 1 255 ? -17.448 -7.705 22.921 1.00 88.00 255 ILE A N 1
ATOM 1966 C CA . ILE A 1 255 ? -16.819 -7.126 24.130 1.00 88.00 255 ILE A CA 1
ATOM 1967 C C . ILE A 1 255 ? -16.346 -5.670 23.876 1.00 88.00 255 ILE A C 1
ATOM 1969 O O . ILE A 1 255 ? -15.567 -5.105 24.639 1.00 88.00 255 ILE A O 1
ATOM 1973 N N . GLN A 1 256 ? -16.748 -5.062 22.755 1.00 63.50 256 GLN A N 1
ATOM 1974 C CA . GLN A 1 256 ? -16.193 -3.792 22.256 1.00 63.50 256 GLN A CA 1
ATOM 1975 C C . GLN A 1 256 ? -16.957 -2.545 22.673 1.00 63.50 256 GLN A C 1
ATOM 1977 O O . GLN A 1 256 ? -18.204 -2.581 22.646 1.00 63.50 256 GLN A O 1
#